Protein AF-A0AAN8KCF5-F1 (afdb_monomer)

Organism: Patella caerulea (NCBI:txid87958)

Mean predicted aligned error: 10.46 Å

Foldseek 3Di:
DAEEQFVLVLLLCLLCVVVVPDPWDWYQYDDDPPTDIDTSNVVNVVCDDQQSLLSLLLVQLCDDPQAWHFQPQHSVLLVVLCVVLVLSSVLSNVLLAPDDALVSLVVCLQVVQVSQLCSLPVPDPDSGLLVSLCCCCPVVVDDPLRGGFHSFQSSLRSLSSSQRRHQVSNCVVPPDTDHDDCVSRQWDQDPVRDIDGNRGPADALVVLVLPVQAFQDDLVVAADPVTRQVVSLHQHDCRHNNRSNGPDDPDDPCPPSDPVSVSNSSNNPDRVSRID

Sequence (276 aa):
MLRTVDTDVVVLSTALFNQINVTELWVSFGTGKNCRLIPVHTISKTLGPQKPMSLLMFHAFTGCDQTSFFLNRGKKTAWQTSKVYKDAEESFAVLSRAPPSVEELHNHMSTIERFVILVYDRTSSCESVDEARQELFTHKGRAIELIPPTSAALFQHAKRAVFQAAYAWGQALLRTPELPDPSDWGWRKGTSGMWEPLWTTLPEACKSCQELIKCGCNVDKGCRGRCKCVKAGVACTAYCKCHGDCERSLSARRAFGSVTSLILAFRHLNDTYQMR

pLDDT: mean 84.56, std 16.35, range [33.56, 98.38]

Solvent-accessible surface area (backbone atoms only — not comparable to full-atom values): 15195 Å² total; per-residue (Å²): 118,47,78,43,78,55,66,66,60,55,52,51,48,29,39,42,42,86,76,67,76,60,91,73,46,39,35,40,35,49,57,81,95,64,47,43,80,42,55,35,46,58,53,31,62,73,56,38,86,61,51,26,38,13,44,39,18,49,43,26,53,47,32,45,99,90,31,48,22,48,44,98,48,53,59,70,54,49,53,55,37,51,72,73,48,55,69,43,49,55,49,23,27,57,45,13,42,63,84,66,51,75,65,55,52,56,75,40,40,60,49,52,31,38,50,48,40,37,56,66,37,75,84,63,83,58,66,45,26,54,57,40,29,49,47,37,38,71,78,66,63,41,55,76,62,66,38,56,49,32,60,56,27,45,49,22,49,49,31,39,11,32,44,47,10,7,40,56,53,48,30,65,88,48,94,76,61,73,73,77,66,54,62,84,28,27,28,39,72,44,99,84,69,44,83,39,76,38,59,52,84,60,67,58,28,86,84,66,51,80,75,74,54,56,24,86,38,49,47,95,74,39,57,48,92,85,25,54,17,60,71,70,76,38,63,56,40,72,79,16,66,29,49,39,68,31,94,61,48,71,82,74,73,84,71,64,89,46,74,63,59,53,54,50,56,60,54,19,54,71,51,74,68,27,39,84

Secondary structure (DSSP, 8-state):
-EEES-HHHHHHHHHHGGGTT-S--EEEESSGGG-EEEEHHHHHHHHTTTHHHHHHHHHHHT-BTTB--BTT--HHHHHHHHHH--HHHHHHHHTTSSPPPHHHHHHTHHHHHHHHHHHH-TT---SSHHHHHHHHHHTS---GGGSPPPHHHHHHHHHHHHIIIIIIITTTTSSS-----GGGGTEEE-TTS-EEE---SSPPHHHHGGGG------GGG---TT-HHHHTT----TTSTTTT--TTS-S------SHHHHHHHHHSS-GGGTB-

Radius of gyration: 23.23 Å; Cα contacts (8 Å, |Δi|>4): 445; chains: 1; bounding box: 62×33×68 Å

Structure (mmCIF, N/CA/C/O backbone):
data_AF-A0AAN8KCF5-F1
#
_entry.id   AF-A0AAN8KCF5-F1
#
loop_
_atom_site.group_PDB
_atom_site.id
_atom_site.type_symbol
_atom_site.label_atom_id
_atom_site.label_alt_id
_atom_site.label_comp_id
_atom_site.label_asym_id
_atom_site.label_entity_id
_atom_site.label_seq_id
_atom_site.pdbx_PDB_ins_code
_atom_site.Cartn_x
_atom_site.Cartn_y
_atom_site.Cartn_z
_atom_site.occupancy
_atom_site.B_iso_or_equiv
_atom_site.auth_seq_id
_atom_site.auth_comp_id
_atom_site.auth_asym_id
_atom_site.auth_atom_id
_atom_site.pdbx_PDB_model_num
ATOM 1 N N . MET A 1 1 ? -15.606 -5.700 24.147 1.00 91.06 1 MET A N 1
ATOM 2 C CA . MET A 1 1 ? -14.367 -6.489 23.944 1.00 91.06 1 MET A CA 1
ATOM 3 C C . MET A 1 1 ? -14.516 -7.310 22.673 1.00 91.06 1 MET A C 1
ATOM 5 O O . MET A 1 1 ? -15.536 -7.968 22.531 1.00 91.06 1 MET A O 1
ATOM 9 N N . LEU A 1 2 ? -13.526 -7.273 21.780 1.00 95.00 2 LEU A N 1
ATOM 10 C CA . LEU A 1 2 ? -13.452 -8.104 20.570 1.00 95.00 2 LEU A CA 1
ATOM 11 C C . LEU A 1 2 ? -12.470 -9.261 20.793 1.00 95.00 2 LEU A C 1
ATOM 13 O O . LEU A 1 2 ? -11.506 -9.105 21.542 1.00 95.00 2 LEU A O 1
ATOM 17 N N . ARG A 1 3 ? -12.698 -10.414 20.159 1.00 96.06 3 ARG A N 1
ATOM 18 C CA . ARG A 1 3 ? -11.795 -11.577 20.201 1.00 96.06 3 ARG A CA 1
ATOM 19 C C . ARG A 1 3 ? -11.415 -11.956 18.779 1.00 96.06 3 ARG A C 1
ATOM 21 O O . ARG A 1 3 ? -12.305 -12.131 17.956 1.00 96.06 3 ARG A O 1
ATOM 28 N N . THR A 1 4 ? -10.123 -12.057 18.490 1.00 96.00 4 THR A N 1
ATOM 29 C CA . THR A 1 4 ? -9.641 -12.347 17.133 1.00 96.00 4 THR A CA 1
ATOM 30 C C . THR A 1 4 ? -8.218 -12.905 17.142 1.00 96.00 4 THR A C 1
ATOM 32 O O . THR A 1 4 ? -7.461 -12.706 18.089 1.00 96.00 4 THR A O 1
ATOM 35 N N . VAL A 1 5 ? -7.836 -13.588 16.069 1.00 94.94 5 VAL A N 1
ATOM 36 C CA . VAL A 1 5 ? -6.435 -13.920 15.749 1.00 94.94 5 VAL A CA 1
ATOM 37 C C . VAL A 1 5 ? -5.916 -13.113 14.559 1.00 94.94 5 VAL A C 1
ATOM 39 O O . VAL A 1 5 ? -4.734 -13.176 14.237 1.00 94.94 5 VAL A O 1
ATOM 42 N N . ASP A 1 6 ? -6.806 -12.351 13.929 1.00 93.56 6 ASP A N 1
ATOM 43 C CA . ASP A 1 6 ? -6.577 -11.633 12.689 1.00 93.56 6 ASP A CA 1
ATOM 44 C C . ASP A 1 6 ? -6.166 -10.181 12.965 1.00 93.56 6 ASP A C 1
ATOM 46 O O . ASP A 1 6 ? -6.789 -9.461 13.756 1.00 93.56 6 ASP A O 1
ATOM 50 N N . THR A 1 7 ? -5.071 -9.769 12.327 1.00 92.81 7 THR A N 1
ATOM 51 C CA . THR A 1 7 ? -4.506 -8.424 12.465 1.00 92.81 7 THR A CA 1
ATOM 52 C C . THR A 1 7 ? -5.408 -7.377 11.820 1.00 92.81 7 THR A C 1
ATOM 54 O O . THR A 1 7 ? -5.474 -6.258 12.335 1.00 92.81 7 THR A O 1
ATOM 57 N N . ASP A 1 8 ? -6.153 -7.735 10.773 1.00 93.44 8 ASP A N 1
ATOM 58 C CA . ASP A 1 8 ? -7.067 -6.830 10.074 1.00 93.44 8 ASP A CA 1
ATOM 59 C C . ASP A 1 8 ? -8.108 -6.278 11.052 1.00 93.44 8 ASP A C 1
ATOM 61 O O . ASP A 1 8 ? -8.350 -5.072 11.099 1.00 93.44 8 ASP A O 1
ATOM 65 N N . VAL A 1 9 ? -8.625 -7.125 11.949 1.00 94.31 9 VAL A N 1
ATOM 66 C CA . VAL A 1 9 ? -9.575 -6.718 12.996 1.00 94.31 9 VAL A CA 1
ATOM 67 C C . VAL A 1 9 ? -8.960 -5.701 13.963 1.00 94.31 9 VAL A C 1
ATOM 69 O O . VAL A 1 9 ? -9.648 -4.774 14.392 1.00 94.31 9 VAL A O 1
ATOM 72 N N . VAL A 1 10 ? -7.672 -5.822 14.305 1.00 95.06 10 VAL A N 1
ATOM 73 C CA . VAL A 1 10 ? -6.979 -4.848 15.174 1.00 95.06 10 VAL A CA 1
ATOM 74 C C . VAL A 1 10 ? -6.822 -3.504 14.460 1.00 95.06 10 VAL A C 1
ATOM 76 O O . VAL A 1 10 ? -7.042 -2.454 15.071 1.00 95.06 10 VAL A O 1
ATOM 79 N N . VAL A 1 11 ? -6.474 -3.531 13.171 1.00 94.50 11 VAL A N 1
ATOM 80 C CA . VAL A 1 11 ? -6.332 -2.335 12.328 1.00 94.50 11 VAL A CA 1
ATOM 81 C C . VAL A 1 11 ? -7.675 -1.619 12.180 1.00 94.50 11 VAL A C 1
ATOM 83 O O . VAL A 1 11 ? -7.765 -0.439 12.512 1.00 94.50 11 VAL A O 1
ATOM 86 N N . LEU A 1 12 ? -8.724 -2.346 11.789 1.00 94.19 12 LEU A N 1
ATOM 87 C CA . LEU A 1 12 ? -10.104 -1.862 11.679 1.00 94.19 12 LEU A CA 1
ATOM 88 C C . LEU A 1 12 ? -10.595 -1.242 12.985 1.00 94.19 12 LEU A C 1
ATOM 90 O O . LEU A 1 12 ? -11.067 -0.108 13.002 1.00 94.19 12 LEU A O 1
ATOM 94 N N . SER A 1 13 ? -10.425 -1.961 14.098 1.00 94.81 13 SER A N 1
ATOM 95 C CA . SER A 1 13 ? -10.825 -1.475 15.421 1.00 94.81 13 SER A CA 1
ATOM 96 C C . SER A 1 13 ? -10.124 -0.166 15.769 1.00 94.81 13 SER A C 1
ATOM 98 O O . SER A 1 13 ? -10.747 0.731 16.325 1.00 94.81 13 SER A O 1
ATOM 100 N N . THR A 1 14 ? -8.833 -0.050 15.441 1.00 95.19 14 THR A N 1
ATOM 101 C CA . THR A 1 14 ? -8.046 1.163 15.697 1.00 95.19 14 THR A CA 1
ATOM 102 C C . THR A 1 14 ? -8.515 2.323 14.831 1.00 95.19 14 THR A C 1
ATOM 104 O O . THR A 1 14 ? -8.742 3.408 15.361 1.00 95.19 14 THR A O 1
ATOM 107 N N . ALA A 1 15 ? -8.707 2.091 13.532 1.00 93.69 15 ALA A N 1
ATOM 108 C CA . ALA A 1 15 ? -9.142 3.107 12.580 1.00 93.69 15 ALA A CA 1
ATOM 109 C C . ALA A 1 15 ? -10.548 3.645 12.884 1.00 93.69 15 ALA A C 1
ATOM 111 O O . ALA A 1 15 ? -10.788 4.848 12.802 1.00 93.69 15 ALA A O 1
ATOM 112 N N . LEU A 1 16 ? -11.466 2.761 13.277 1.00 91.62 16 LEU A N 1
ATOM 113 C CA . LEU A 1 16 ? -12.881 3.080 13.464 1.00 91.62 16 LEU A CA 1
ATOM 114 C C . LEU A 1 16 ? -13.249 3.391 14.918 1.00 91.62 16 LEU A C 1
ATOM 116 O O . LEU A 1 16 ? -14.399 3.722 15.192 1.00 91.62 16 LEU A O 1
ATOM 120 N N . PHE A 1 17 ? -12.298 3.325 15.856 1.00 92.81 17 PHE A N 1
ATOM 121 C CA . PHE A 1 17 ? -12.557 3.491 17.291 1.00 92.81 17 PHE A CA 1
ATOM 122 C C . PHE A 1 17 ? -13.399 4.735 17.611 1.00 92.81 17 PHE A C 1
ATOM 124 O O . PHE A 1 17 ? -14.408 4.635 18.307 1.00 92.81 17 PHE A O 1
ATOM 131 N N . ASN A 1 18 ? -13.029 5.887 17.043 1.00 89.19 18 ASN A N 1
ATOM 132 C CA . ASN A 1 18 ? -13.714 7.159 17.292 1.00 89.19 18 ASN A CA 1
ATOM 133 C C . ASN A 1 18 ? -15.146 7.197 16.728 1.00 89.19 18 ASN A C 1
ATOM 135 O O . ASN A 1 18 ? -15.939 8.030 17.148 1.00 89.19 18 ASN A O 1
ATOM 139 N N . GLN A 1 19 ? -15.482 6.306 15.793 1.00 89.12 19 GLN A N 1
ATOM 140 C CA . GLN A 1 19 ? -16.808 6.215 15.177 1.00 89.12 19 GLN A CA 1
ATOM 141 C C . GLN A 1 19 ? -17.731 5.227 15.914 1.00 89.12 19 GLN A C 1
ATOM 143 O O . GLN A 1 19 ? -18.947 5.350 15.839 1.00 89.12 19 GLN A O 1
ATOM 148 N N . ILE A 1 20 ? -17.170 4.268 16.661 1.00 88.81 20 ILE A N 1
ATOM 149 C CA . ILE A 1 20 ? -17.924 3.219 17.377 1.00 88.81 20 ILE A CA 1
ATOM 150 C C . ILE A 1 20 ? -18.590 3.757 18.668 1.00 88.81 20 ILE A C 1
ATOM 152 O O . ILE A 1 20 ? -19.417 3.074 19.266 1.00 88.81 20 ILE A O 1
ATOM 156 N N . ASN A 1 21 ? -18.284 4.995 19.081 1.00 85.56 21 ASN A N 1
ATOM 157 C CA . ASN A 1 21 ? -18.863 5.688 20.243 1.00 85.56 21 ASN A CA 1
ATOM 158 C C . ASN A 1 21 ? -18.801 4.879 21.558 1.00 85.56 21 ASN A C 1
ATOM 160 O O . ASN A 1 21 ? -19.787 4.732 22.280 1.00 85.56 21 ASN A O 1
ATOM 164 N N . VAL A 1 22 ? -17.621 4.339 21.868 1.00 93.06 22 VAL A N 1
ATOM 165 C CA . VAL A 1 22 ? -17.336 3.626 23.124 1.00 93.06 22 VAL A CA 1
ATOM 166 C C . VAL A 1 22 ? -16.173 4.286 23.860 1.00 93.06 22 VAL A C 1
ATOM 168 O O . VAL A 1 22 ? -15.243 4.792 23.237 1.00 93.06 22 VAL A O 1
ATOM 171 N N . THR A 1 23 ? -16.194 4.255 25.193 1.00 94.31 23 THR A N 1
ATOM 172 C CA . THR A 1 23 ? -15.111 4.793 26.037 1.00 94.31 23 THR A CA 1
ATOM 173 C C . THR A 1 23 ? -13.846 3.950 25.958 1.00 94.31 23 THR A C 1
ATOM 175 O O . THR A 1 23 ? -12.747 4.481 25.812 1.00 94.31 23 THR A O 1
ATOM 178 N N . GLU A 1 24 ? -13.996 2.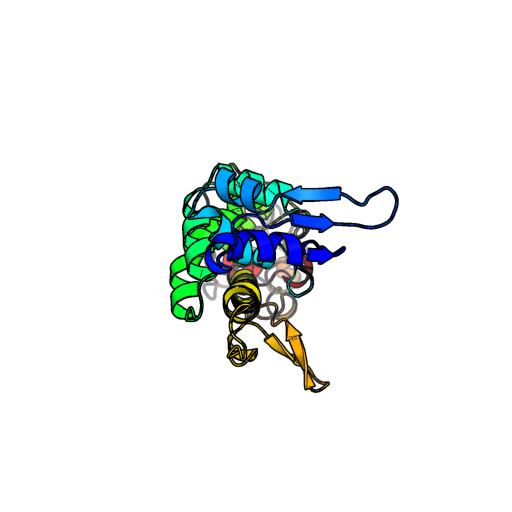628 26.016 1.00 96.44 24 GLU A N 1
ATOM 179 C CA . GLU A 1 24 ? -12.883 1.694 25.921 1.00 96.44 24 GLU A CA 1
ATOM 180 C C . GLU A 1 24 ? -13.193 0.564 24.949 1.00 96.44 24 GLU A C 1
ATOM 182 O O . GLU A 1 24 ? -14.221 -0.113 25.031 1.00 96.44 24 GLU A O 1
ATOM 187 N N . LEU A 1 25 ? -12.238 0.303 24.061 1.00 96.81 25 LEU A N 1
ATOM 188 C CA . LEU A 1 25 ? -12.236 -0.877 23.214 1.00 96.81 25 LEU A CA 1
ATOM 189 C C . LEU A 1 25 ? -10.989 -1.708 23.509 1.00 96.81 25 LEU A C 1
ATOM 191 O O . LEU A 1 25 ? -9.861 -1.212 23.447 1.00 96.81 25 LEU A O 1
ATOM 195 N N . TRP A 1 26 ? -11.225 -2.975 23.833 1.00 97.56 26 TRP A N 1
ATOM 196 C CA . TRP A 1 26 ? -10.211 -3.987 24.106 1.00 97.56 26 TRP A CA 1
ATOM 197 C C . TRP A 1 26 ? -10.330 -5.114 23.085 1.00 97.56 26 TRP A C 1
ATOM 199 O O . TRP A 1 26 ? -11.429 -5.644 22.883 1.00 97.56 26 TRP A O 1
ATOM 209 N N . VAL A 1 27 ? -9.205 -5.499 22.481 1.00 97.88 27 VAL A N 1
ATOM 210 C CA . VAL A 1 27 ? -9.105 -6.667 21.598 1.00 97.88 27 VAL A CA 1
ATOM 211 C C . VAL A 1 27 ? -8.289 -7.747 22.298 1.00 97.88 27 VAL A C 1
ATOM 213 O O . VAL A 1 27 ? -7.114 -7.554 22.592 1.00 97.88 27 VAL A O 1
ATOM 216 N N . SER A 1 28 ? -8.905 -8.894 22.560 1.00 97.38 28 SER A N 1
ATOM 217 C CA . SER A 1 28 ? -8.210 -10.124 22.930 1.00 97.38 28 SER A CA 1
ATOM 218 C C . SER A 1 28 ? -7.687 -10.767 21.648 1.00 97.38 28 SER A C 1
ATOM 220 O O . SER A 1 28 ? -8.463 -11.250 20.823 1.00 97.38 28 SER A O 1
ATOM 222 N N . PHE A 1 29 ? -6.372 -10.680 21.459 1.00 97.50 29 PHE A N 1
ATOM 223 C CA . PHE A 1 29 ? -5.677 -11.044 20.231 1.00 97.50 29 PHE A CA 1
ATOM 224 C C . PHE A 1 29 ? -4.807 -12.289 20.422 1.00 97.50 29 PHE A C 1
ATOM 226 O O . PHE A 1 29 ? -3.945 -12.290 21.301 1.00 97.50 29 PHE A O 1
ATOM 233 N N . GLY A 1 30 ? -4.969 -13.295 19.561 1.00 94.88 30 GLY A N 1
ATOM 234 C CA . GLY A 1 30 ? -4.188 -14.538 19.576 1.00 94.88 30 GLY A CA 1
ATOM 235 C C . GLY A 1 30 ? -4.855 -15.677 20.356 1.00 94.88 30 GLY A C 1
ATOM 236 O O . GLY A 1 30 ? -6.000 -15.573 20.787 1.00 94.88 30 GLY A O 1
ATOM 237 N N . THR A 1 31 ? -4.139 -16.792 20.532 1.00 93.75 31 THR A N 1
ATOM 238 C CA . THR A 1 31 ? -4.648 -18.001 21.205 1.00 93.75 31 THR A CA 1
ATOM 239 C C . THR A 1 31 ? -3.686 -18.512 22.276 1.00 93.75 31 THR A C 1
ATOM 241 O O . THR A 1 31 ? -2.475 -18.277 22.225 1.00 93.75 31 THR A O 1
ATOM 244 N N . GLY A 1 32 ? -4.230 -19.227 23.267 1.00 93.19 32 GLY A N 1
ATOM 245 C CA . GLY A 1 32 ? -3.454 -19.883 24.320 1.00 93.19 32 GLY A CA 1
ATOM 246 C C . GLY A 1 32 ? -2.479 -18.934 25.024 1.00 93.19 32 GLY A C 1
ATOM 247 O O . GLY A 1 32 ? -2.848 -17.833 25.426 1.00 93.19 32 GLY A O 1
ATOM 248 N N . LYS A 1 33 ? -1.213 -19.354 25.133 1.00 91.81 33 LYS A N 1
ATOM 249 C CA . LYS A 1 33 ? -0.140 -18.584 25.788 1.00 91.81 33 LYS A CA 1
ATOM 250 C C . LYS A 1 33 ? 0.251 -17.298 25.048 1.00 91.81 33 LYS A C 1
ATOM 252 O O . LYS A 1 33 ? 0.882 -16.437 25.646 1.00 91.81 33 LYS A O 1
ATOM 257 N N . ASN A 1 34 ? -0.118 -17.167 23.773 1.00 92.31 34 ASN A N 1
ATOM 258 C CA . ASN A 1 34 ? 0.176 -15.988 22.954 1.00 92.31 34 ASN A CA 1
ATOM 259 C C . ASN A 1 34 ? -0.988 -14.984 22.928 1.00 92.31 34 ASN A C 1
ATOM 261 O O . ASN A 1 34 ? -0.908 -13.975 22.227 1.00 92.31 34 ASN A O 1
ATOM 265 N N . CYS A 1 35 ? -2.073 -15.254 23.663 1.00 94.31 35 CYS A N 1
ATOM 266 C CA . CYS A 1 35 ? -3.184 -14.324 23.786 1.00 94.31 35 CYS A CA 1
ATOM 267 C C . CYS A 1 35 ? -2.748 -13.072 24.559 1.00 94.31 35 CYS A C 1
ATOM 269 O O . CYS A 1 35 ? -2.225 -13.161 25.669 1.00 94.31 35 CYS A O 1
ATOM 271 N N . ARG A 1 36 ? -3.015 -11.894 23.994 1.00 96.12 36 ARG A N 1
ATOM 272 C CA . ARG A 1 36 ? -2.746 -10.591 24.615 1.00 96.12 36 ARG A CA 1
ATOM 273 C C . ARG A 1 36 ? -3.951 -9.669 24.505 1.00 96.12 36 ARG A C 1
ATOM 275 O O . ARG A 1 36 ? -4.708 -9.745 23.541 1.00 96.12 36 ARG A O 1
ATOM 282 N N . LEU A 1 37 ? -4.111 -8.780 25.479 1.00 96.88 37 LEU A N 1
ATOM 283 C CA . LEU A 1 37 ? -5.118 -7.722 25.438 1.00 96.88 37 LEU A CA 1
ATOM 284 C C . LEU A 1 37 ? -4.512 -6.462 24.823 1.00 96.88 37 LEU A C 1
ATOM 286 O O . LEU A 1 37 ? -3.486 -5.965 25.282 1.00 96.88 37 LEU A O 1
ATOM 290 N N . ILE A 1 38 ? -5.152 -5.955 23.775 1.00 97.44 38 ILE A N 1
ATOM 291 C CA . ILE A 1 38 ? -4.743 -4.753 23.057 1.00 97.44 38 ILE A CA 1
ATOM 292 C C . ILE A 1 38 ? -5.738 -3.628 23.391 1.00 97.44 38 ILE A C 1
ATOM 294 O O . ILE A 1 38 ? -6.915 -3.741 23.027 1.00 97.44 38 ILE A O 1
ATOM 298 N N . PRO A 1 39 ? -5.301 -2.547 24.069 1.00 97.38 39 PRO A N 1
ATOM 299 C CA . PRO A 1 39 ? -6.143 -1.396 24.386 1.00 97.38 39 PRO A CA 1
ATOM 300 C C . PRO A 1 39 ? -6.252 -0.467 23.172 1.00 97.38 39 PRO A C 1
ATOM 302 O O . PRO A 1 39 ? -5.484 0.483 23.016 1.00 97.38 39 PRO A O 1
ATOM 305 N N . VAL A 1 40 ? -7.221 -0.730 22.298 1.00 96.94 40 VAL A N 1
ATOM 306 C CA . VAL A 1 40 ? -7.427 0.041 21.061 1.00 96.94 40 VAL A CA 1
ATOM 307 C C . VAL A 1 40 ? -7.657 1.526 21.343 1.00 96.94 40 VAL A C 1
ATOM 309 O O . VAL A 1 40 ? -7.090 2.373 20.659 1.00 96.94 40 VAL A O 1
ATOM 312 N N . HIS A 1 41 ? -8.417 1.847 22.390 1.00 95.12 41 HIS A N 1
ATOM 313 C CA . HIS A 1 41 ? -8.664 3.223 22.829 1.00 95.12 41 HIS A CA 1
ATOM 314 C C . HIS A 1 41 ? -7.363 3.976 23.174 1.00 95.12 41 HIS A C 1
ATOM 316 O O . HIS A 1 41 ? -7.203 5.143 22.819 1.00 95.12 41 HIS A O 1
ATOM 322 N N . THR A 1 42 ? -6.393 3.298 23.801 1.00 96.19 42 THR A N 1
ATOM 323 C CA . THR A 1 42 ? 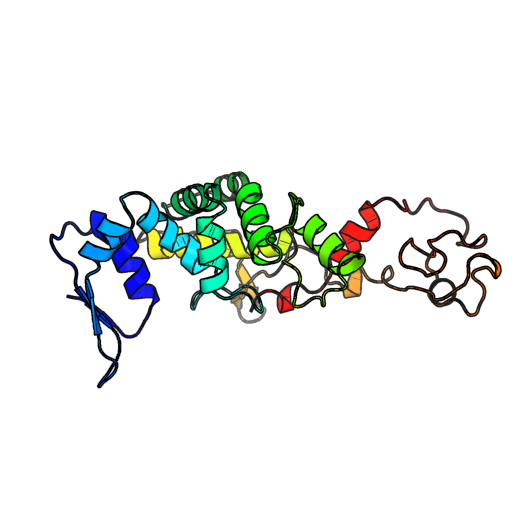-5.080 3.884 24.109 1.00 96.19 42 THR A CA 1
ATOM 324 C C . THR A 1 42 ? -4.259 4.065 22.835 1.00 96.19 42 THR A C 1
ATOM 326 O O . THR A 1 42 ? -3.706 5.139 22.618 1.00 96.19 42 THR A O 1
ATOM 329 N N . ILE A 1 43 ? -4.223 3.053 21.959 1.00 94.56 43 ILE A N 1
ATOM 330 C CA . ILE A 1 43 ? -3.495 3.128 20.682 1.00 94.56 43 ILE A CA 1
ATOM 331 C C . ILE A 1 43 ? -4.028 4.277 19.824 1.00 94.56 43 ILE A C 1
ATOM 333 O O . ILE A 1 43 ? -3.242 5.102 19.364 1.00 94.56 43 ILE A O 1
ATOM 337 N N . SER A 1 44 ? -5.348 4.361 19.643 1.00 91.81 44 SER A N 1
ATOM 338 C CA . SER A 1 44 ? -5.990 5.426 18.868 1.00 91.81 44 SER A CA 1
ATOM 339 C C . SER A 1 44 ? -5.657 6.808 19.443 1.00 91.81 44 SER A C 1
ATOM 341 O O . SER A 1 44 ? -5.192 7.685 18.716 1.00 91.81 44 SER A O 1
ATOM 343 N N . LYS A 1 45 ? -5.744 6.977 20.773 1.00 90.75 45 LYS A N 1
ATOM 344 C CA . LYS A 1 45 ? -5.360 8.226 21.451 1.00 90.75 45 LYS A CA 1
ATOM 345 C C . LYS A 1 45 ? -3.889 8.596 21.226 1.00 90.75 45 LYS A C 1
ATOM 347 O O . LYS A 1 45 ? -3.592 9.762 20.986 1.00 90.75 45 LYS A O 1
ATOM 352 N N . THR A 1 46 ? -2.971 7.630 21.284 1.00 92.75 46 THR A N 1
ATOM 353 C CA . THR A 1 46 ? -1.535 7.858 21.039 1.00 92.75 46 THR A CA 1
ATOM 354 C C . THR A 1 46 ? -1.236 8.211 19.583 1.00 92.75 46 THR A C 1
ATOM 356 O O . THR A 1 46 ? -0.335 9.003 19.315 1.00 92.75 46 THR A O 1
ATOM 359 N N . LEU A 1 47 ? -1.965 7.621 18.636 1.00 88.12 47 LEU A N 1
ATOM 360 C CA . LEU A 1 47 ? -1.809 7.911 17.211 1.00 88.12 47 LEU A CA 1
ATOM 361 C C . LEU A 1 47 ? -2.395 9.278 16.823 1.00 88.12 47 LEU A C 1
ATOM 363 O O . LEU A 1 47 ? -1.975 9.846 15.815 1.00 88.12 47 LEU A O 1
ATOM 367 N N . GLY A 1 48 ? -3.303 9.824 17.633 1.00 85.31 48 GLY A N 1
ATOM 368 C CA . GLY A 1 48 ? -3.989 11.086 17.371 1.00 85.31 48 GLY A CA 1
ATOM 369 C C . GLY A 1 48 ? -5.206 10.904 16.455 1.00 85.31 48 GLY A C 1
ATOM 370 O O . GLY A 1 48 ? -5.538 9.787 16.080 1.00 85.31 48 GLY A O 1
ATOM 371 N N . PRO A 1 49 ? -5.907 11.987 16.085 1.00 74.94 49 PRO A N 1
ATOM 372 C CA . PRO A 1 49 ? -7.191 11.884 15.386 1.00 74.94 49 PRO A CA 1
ATOM 373 C C . PRO A 1 49 ? -7.079 11.486 13.905 1.00 74.94 49 PRO A C 1
ATOM 375 O O . PRO A 1 49 ? -7.974 10.825 13.388 1.00 74.94 49 PRO A O 1
ATOM 378 N N . GLN A 1 50 ? -6.002 11.874 13.212 1.00 73.56 50 GLN A N 1
ATOM 379 C CA . GLN A 1 50 ? -5.873 11.672 11.758 1.00 73.56 50 GLN A CA 1
ATOM 380 C C . GLN A 1 50 ? -5.262 10.316 11.391 1.00 73.56 50 GLN A C 1
ATOM 382 O O . GLN A 1 50 ? -5.696 9.649 10.455 1.00 73.56 50 GLN A O 1
ATOM 387 N N . LYS A 1 51 ? -4.267 9.880 12.160 1.00 81.94 51 LYS A N 1
ATOM 388 C CA . LYS A 1 51 ? -3.452 8.709 11.848 1.00 81.94 51 LYS A CA 1
ATOM 389 C C . LYS A 1 51 ? -4.192 7.369 11.866 1.00 81.94 51 LYS A C 1
ATOM 391 O O . LYS A 1 51 ? -3.867 6.526 11.040 1.00 81.94 51 LYS A O 1
ATOM 396 N N . PRO A 1 52 ? -5.184 7.127 12.743 1.00 85.62 52 PRO A N 1
ATOM 397 C CA . PRO A 1 52 ? -5.995 5.920 12.671 1.00 85.62 52 PRO A CA 1
ATOM 398 C C . PRO A 1 52 ? -6.719 5.779 11.331 1.00 85.62 52 PRO A C 1
ATOM 400 O O . PRO A 1 52 ? -6.797 4.672 10.811 1.00 85.62 52 PRO A O 1
ATOM 403 N N . MET A 1 53 ? -7.176 6.887 10.734 1.00 83.50 53 MET A N 1
ATOM 404 C CA . MET A 1 53 ? -7.885 6.848 9.453 1.00 83.50 53 MET A CA 1
ATOM 405 C C . MET A 1 53 ? -6.981 6.380 8.315 1.00 83.50 53 MET A C 1
ATOM 407 O O . MET A 1 53 ? -7.420 5.592 7.490 1.00 83.50 53 MET A O 1
ATOM 411 N N . SER A 1 54 ? -5.710 6.792 8.295 1.00 93.25 54 SER A N 1
ATOM 412 C CA . SER A 1 54 ? -4.765 6.357 7.259 1.00 93.25 54 SER A CA 1
ATOM 413 C C . SER A 1 54 ? -4.355 4.888 7.375 1.00 93.25 54 SER A C 1
ATOM 415 O O . SER A 1 54 ? -3.811 4.333 6.419 1.00 93.25 54 SER A O 1
ATOM 417 N N . LEU A 1 55 ? -4.622 4.229 8.513 1.00 94.62 55 LEU A N 1
ATOM 418 C CA . LEU A 1 55 ? -4.243 2.832 8.721 1.00 94.62 55 LEU A CA 1
ATOM 419 C C . LEU A 1 55 ? -4.968 1.872 7.780 1.00 94.62 55 LEU A C 1
ATOM 421 O O . LEU A 1 55 ? -4.362 0.868 7.418 1.00 94.62 55 LEU A O 1
ATOM 425 N N . LEU A 1 56 ? -6.214 2.155 7.379 1.00 95.38 56 LEU A N 1
ATOM 426 C CA . LEU A 1 56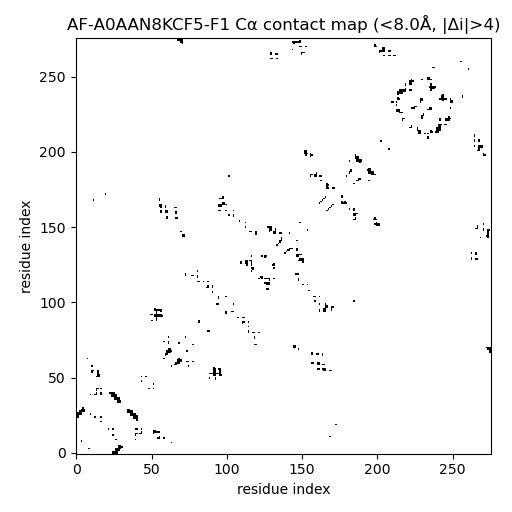 ? -6.962 1.269 6.480 1.00 95.38 56 LEU A CA 1
ATOM 427 C C . LEU A 1 56 ? -6.253 1.171 5.127 1.00 95.38 56 LEU A C 1
ATOM 429 O O . LEU A 1 56 ? -5.841 0.080 4.725 1.00 95.38 56 LEU A O 1
ATOM 433 N N . MET A 1 57 ? -6.026 2.316 4.475 1.00 96.50 57 MET A N 1
ATOM 434 C CA . MET A 1 57 ? -5.314 2.362 3.199 1.00 96.50 57 MET A CA 1
ATOM 435 C C . MET A 1 57 ? -3.868 1.909 3.353 1.00 96.50 57 MET A C 1
ATOM 437 O O . MET A 1 57 ? -3.413 1.097 2.559 1.00 96.50 57 MET A O 1
ATOM 441 N N . PHE A 1 58 ? -3.145 2.343 4.390 1.00 96.38 58 PHE A N 1
ATOM 442 C CA . PHE A 1 58 ? -1.770 1.888 4.614 1.00 96.38 58 PHE A CA 1
ATOM 443 C C . PHE A 1 58 ? -1.682 0.358 4.723 1.00 96.38 58 PHE A C 1
ATOM 445 O O . PHE A 1 58 ? -0.791 -0.261 4.135 1.00 96.38 58 PHE A O 1
ATOM 452 N N . HIS A 1 59 ? -2.588 -0.264 5.478 1.00 96.00 59 HIS A N 1
ATOM 453 C CA . HIS A 1 59 ? -2.579 -1.703 5.720 1.00 96.00 59 HIS A CA 1
ATOM 454 C C . HIS A 1 59 ? -2.927 -2.494 4.457 1.00 96.00 59 HIS A C 1
ATOM 456 O O . HIS A 1 59 ? -2.150 -3.380 4.090 1.00 96.00 59 HIS A O 1
ATOM 462 N N . ALA A 1 60 ? -3.998 -2.106 3.752 1.00 96.44 60 ALA A N 1
ATOM 463 C CA . ALA A 1 60 ? -4.383 -2.697 2.469 1.00 96.44 60 ALA A CA 1
ATOM 464 C C . ALA A 1 60 ? -3.304 -2.487 1.394 1.00 96.44 60 ALA A C 1
ATOM 466 O O . ALA A 1 60 ? -2.921 -3.412 0.687 1.00 96.44 60 ALA A O 1
ATOM 467 N N . PHE A 1 61 ? -2.739 -1.288 1.288 1.00 97.06 61 PHE A N 1
ATOM 468 C CA . PHE A 1 61 ? -1.746 -0.958 0.267 1.00 97.06 61 PHE A CA 1
ATOM 469 C C . PHE A 1 61 ? -0.405 -1.664 0.481 1.00 97.06 61 PHE A C 1
ATOM 471 O O . PHE A 1 61 ? 0.292 -1.997 -0.472 1.00 97.06 61 PHE A O 1
ATOM 478 N N . THR A 1 62 ? -0.031 -1.934 1.730 1.00 95.75 62 THR A N 1
ATOM 479 C CA . THR A 1 62 ? 1.195 -2.685 2.050 1.00 95.75 62 THR A CA 1
ATOM 480 C C . THR A 1 62 ? 0.958 -4.199 2.159 1.00 95.75 62 THR A C 1
ATOM 482 O O . THR A 1 62 ? 1.845 -4.915 2.632 1.00 95.75 62 THR A O 1
ATOM 485 N N . GLY A 1 63 ? -0.236 -4.670 1.782 1.00 92.44 63 GLY A N 1
ATOM 486 C CA . GLY A 1 63 ? -0.651 -6.074 1.695 1.00 92.44 63 GLY A CA 1
ATOM 487 C C . GLY A 1 63 ? -1.488 -6.571 2.875 1.00 92.44 63 GLY A C 1
ATOM 488 O O . GLY A 1 63 ? -1.013 -6.598 4.008 1.00 92.44 63 GLY A O 1
ATOM 489 N N . CYS A 1 64 ? -2.714 -7.000 2.619 1.00 92.12 64 CYS A N 1
ATOM 490 C CA . CYS A 1 64 ? -3.539 -7.777 3.548 1.00 92.12 64 CYS A CA 1
ATOM 491 C C . CYS A 1 64 ? -3.961 -9.086 2.871 1.00 92.12 64 CYS A C 1
ATOM 493 O O . CYS A 1 64 ? -3.437 -9.429 1.817 1.00 92.12 64 CYS A O 1
ATOM 495 N N . ASP A 1 65 ? -4.922 -9.813 3.431 1.00 88.12 65 ASP A N 1
ATOM 496 C CA . ASP A 1 65 ? -5.373 -11.070 2.824 1.00 88.12 65 ASP A CA 1
ATOM 497 C C . ASP A 1 65 ? -5.978 -10.883 1.419 1.00 88.12 65 ASP A C 1
ATOM 499 O O . ASP A 1 65 ? -5.965 -11.810 0.613 1.00 88.12 65 ASP A O 1
ATOM 503 N N . GLN A 1 66 ? -6.487 -9.683 1.106 1.00 87.00 66 GLN A N 1
ATOM 504 C CA . GLN A 1 66 ? -7.154 -9.375 -0.169 1.00 87.00 66 GLN A CA 1
ATOM 505 C C . GLN A 1 66 ? -6.292 -8.595 -1.164 1.00 87.00 66 GLN A C 1
ATOM 507 O O . GLN A 1 66 ? -6.709 -8.351 -2.298 1.00 87.00 66 GLN A O 1
ATOM 512 N N . THR A 1 67 ? -5.094 -8.179 -0.762 1.00 90.50 67 THR A N 1
ATOM 513 C CA . THR A 1 67 ? -4.210 -7.363 -1.593 1.00 90.50 67 THR A CA 1
ATOM 514 C C . THR A 1 67 ? -2.781 -7.863 -1.512 1.00 90.50 67 THR A C 1
ATOM 516 O O . THR A 1 67 ? -2.283 -8.247 -0.460 1.00 90.50 67 THR A O 1
ATOM 519 N N . SER A 1 68 ? -2.078 -7.792 -2.635 1.00 89.88 68 SER A N 1
ATOM 520 C CA . SER A 1 68 ? -0.669 -8.164 -2.684 1.00 89.88 68 SER A CA 1
ATOM 521 C C . SER A 1 68 ? 0.217 -7.269 -1.813 1.00 89.88 68 SER A C 1
ATOM 523 O O . SER A 1 68 ? -0.140 -6.151 -1.440 1.00 89.88 68 SER A O 1
ATOM 525 N N . PHE A 1 69 ? 1.426 -7.734 -1.528 1.00 88.38 69 PHE A N 1
ATOM 526 C CA . PHE A 1 69 ? 2.475 -6.972 -0.866 1.00 88.38 69 PHE A CA 1
ATOM 527 C C . PHE A 1 69 ? 3.657 -6.716 -1.804 1.00 88.38 69 PHE A C 1
ATOM 529 O O . PHE A 1 69 ? 3.932 -7.469 -2.738 1.00 88.38 69 PHE A O 1
ATOM 536 N N . PHE A 1 70 ? 4.406 -5.653 -1.515 1.00 91.81 70 PHE A N 1
ATOM 537 C CA . PHE A 1 70 ? 5.649 -5.331 -2.212 1.00 91.81 70 PHE A CA 1
ATOM 538 C C . PHE A 1 70 ? 6.732 -6.364 -1.878 1.00 91.81 70 PHE A C 1
ATOM 540 O O . PHE A 1 70 ? 7.131 -6.512 -0.715 1.00 91.81 70 PHE A O 1
ATOM 547 N N . LEU A 1 71 ? 7.232 -7.079 -2.888 1.00 86.81 71 LEU A N 1
ATOM 548 C CA . LEU A 1 71 ? 8.203 -8.152 -2.688 1.00 86.81 71 LEU A CA 1
ATOM 549 C C . LEU A 1 71 ? 9.444 -7.634 -1.939 1.00 86.81 71 LEU A C 1
ATOM 551 O O . LEU A 1 71 ? 10.000 -6.585 -2.261 1.00 86.81 71 LEU A O 1
ATOM 555 N N . ASN A 1 72 ? 9.884 -8.373 -0.916 1.00 87.38 72 ASN A N 1
ATOM 556 C CA . ASN A 1 72 ? 11.022 -8.015 -0.057 1.00 87.38 72 ASN A CA 1
ATOM 557 C C . ASN A 1 72 ? 10.876 -6.671 0.691 1.00 87.38 72 ASN A C 1
ATOM 559 O O . ASN A 1 72 ? 11.870 -6.106 1.167 1.00 87.38 72 ASN A O 1
ATOM 563 N N . ARG A 1 73 ? 9.653 -6.137 0.815 1.00 91.69 73 ARG A N 1
ATOM 564 C CA . ARG A 1 73 ? 9.349 -4.893 1.533 1.00 91.69 73 ARG A CA 1
ATOM 565 C C . ARG A 1 73 ? 8.205 -5.122 2.517 1.00 91.69 73 ARG A C 1
ATOM 567 O O . ARG A 1 73 ? 7.030 -5.030 2.188 1.00 91.69 73 ARG A O 1
ATOM 574 N N . GLY A 1 74 ? 8.567 -5.405 3.766 1.00 89.88 74 GLY A N 1
ATOM 575 C CA . GLY A 1 74 ? 7.589 -5.617 4.832 1.00 89.88 74 GLY A CA 1
ATOM 576 C C . GLY A 1 74 ? 6.979 -4.320 5.375 1.00 89.88 74 GLY A C 1
ATOM 577 O O . GLY A 1 74 ? 7.573 -3.240 5.291 1.00 89.88 74 GLY A O 1
ATOM 578 N N . LYS A 1 75 ? 5.838 -4.452 6.062 1.00 92.75 75 LYS A N 1
ATOM 579 C CA . LYS A 1 75 ? 5.124 -3.358 6.751 1.00 92.75 75 LYS A CA 1
ATOM 580 C C . LYS A 1 75 ? 6.000 -2.528 7.687 1.00 92.75 75 LYS A C 1
ATOM 582 O O . LYS A 1 75 ? 5.808 -1.323 7.793 1.00 92.75 75 LYS A O 1
ATOM 587 N N . LYS A 1 76 ? 7.003 -3.137 8.331 1.00 94.19 76 LYS A N 1
ATOM 588 C CA . LYS A 1 76 ? 7.972 -2.416 9.176 1.00 94.19 76 LYS A CA 1
ATOM 589 C C . LYS A 1 76 ? 8.758 -1.370 8.378 1.00 94.19 76 LYS A C 1
ATOM 591 O O . LYS A 1 76 ? 8.929 -0.252 8.859 1.00 94.19 76 LYS A O 1
ATOM 596 N N . THR A 1 77 ? 9.213 -1.715 7.174 1.00 95.25 77 THR A N 1
ATOM 597 C CA . THR A 1 77 ? 9.929 -0.790 6.283 1.00 95.25 77 THR A CA 1
ATOM 598 C C . THR A 1 77 ? 8.999 0.325 5.823 1.00 95.25 77 THR A C 1
ATOM 600 O O . THR A 1 77 ? 9.351 1.493 5.963 1.00 95.25 77 THR A O 1
ATOM 603 N N . ALA A 1 78 ? 7.791 -0.027 5.376 1.00 95.94 78 ALA A N 1
ATOM 604 C CA . ALA A 1 78 ? 6.766 0.928 4.958 1.00 95.94 78 ALA A CA 1
ATOM 605 C C . ALA A 1 78 ? 6.383 1.911 6.083 1.00 95.94 78 ALA A C 1
ATOM 607 O O . ALA A 1 78 ? 6.302 3.117 5.862 1.00 95.94 78 ALA A O 1
ATOM 608 N N . TRP A 1 79 ? 6.240 1.416 7.315 1.00 94.56 79 TRP A N 1
ATOM 609 C CA . TRP A 1 79 ? 5.939 2.232 8.493 1.00 94.56 79 TRP A CA 1
ATOM 610 C C . TRP A 1 79 ? 7.086 3.171 8.871 1.00 94.56 79 TRP A C 1
ATOM 612 O O . TRP A 1 79 ? 6.871 4.292 9.319 1.00 94.56 79 TRP A O 1
ATOM 622 N N . GLN A 1 80 ? 8.336 2.736 8.707 1.00 95.56 80 GLN A N 1
ATOM 623 C CA . GLN A 1 80 ? 9.480 3.631 8.882 1.00 95.56 80 GLN A CA 1
ATOM 624 C C . GLN A 1 80 ? 9.505 4.719 7.805 1.00 95.56 80 GLN A C 1
ATOM 626 O O . GLN A 1 80 ? 9.825 5.860 8.121 1.00 95.56 80 GLN A O 1
ATOM 631 N N . THR A 1 81 ? 9.134 4.393 6.566 1.00 96.12 81 THR A N 1
ATOM 632 C CA . THR A 1 81 ? 9.038 5.376 5.482 1.00 96.12 81 THR A CA 1
ATOM 633 C C . THR A 1 81 ? 7.950 6.416 5.757 1.00 96.12 81 THR A C 1
ATOM 635 O O . THR A 1 81 ? 8.237 7.604 5.653 1.00 96.12 81 THR A O 1
ATOM 638 N N . SER A 1 82 ? 6.759 6.025 6.231 1.00 93.19 82 SER A N 1
ATOM 639 C CA . SER A 1 82 ? 5.688 6.981 6.588 1.00 93.19 82 SER A CA 1
ATOM 640 C C . SER A 1 82 ? 6.023 7.869 7.797 1.00 93.19 82 SER A C 1
ATOM 642 O O . SER A 1 82 ? 5.424 8.923 8.018 1.00 93.19 82 SER A O 1
ATOM 644 N N . LYS A 1 83 ? 7.010 7.483 8.615 1.00 91.50 83 LYS A N 1
ATOM 645 C CA . LYS A 1 83 ? 7.536 8.376 9.656 1.00 91.50 83 LYS A CA 1
ATOM 646 C C . LYS A 1 83 ? 8.338 9.540 9.080 1.00 91.50 83 LYS A C 1
ATOM 648 O O . LYS A 1 83 ? 8.344 10.586 9.718 1.00 91.50 83 LYS A O 1
ATOM 653 N N . VAL A 1 84 ? 8.982 9.353 7.930 1.00 93.25 84 VAL A N 1
ATOM 654 C CA . VAL A 1 84 ? 9.838 10.357 7.284 1.00 93.25 84 VAL A CA 1
ATOM 655 C C . VAL A 1 84 ? 9.062 11.138 6.225 1.00 93.25 84 VAL A C 1
ATOM 657 O O . VAL A 1 84 ? 9.128 12.360 6.207 1.00 93.25 84 VAL A O 1
ATOM 660 N N . TYR A 1 85 ? 8.293 10.450 5.381 1.00 95.25 85 TYR A N 1
ATOM 661 C CA . TYR A 1 85 ? 7.485 11.062 4.330 1.00 95.25 85 TYR A CA 1
ATOM 662 C C . TYR A 1 85 ? 6.032 11.207 4.791 1.00 95.25 85 TYR A C 1
ATOM 664 O O . TYR A 1 85 ? 5.258 10.248 4.750 1.00 95.25 85 TYR A O 1
ATOM 672 N N . LYS A 1 86 ? 5.699 12.394 5.310 1.00 92.06 86 LYS A N 1
ATOM 673 C CA . LYS A 1 86 ? 4.421 12.669 5.982 1.00 92.06 86 LYS A CA 1
ATOM 674 C C . LYS A 1 86 ? 3.240 12.846 5.042 1.00 92.06 86 LYS A C 1
ATOM 676 O O . LYS A 1 86 ? 2.143 12.453 5.419 1.00 92.06 86 LYS A O 1
ATOM 681 N N . ASP A 1 87 ? 3.474 13.308 3.823 1.00 93.31 87 ASP A N 1
ATOM 682 C CA . ASP A 1 87 ? 2.422 13.551 2.828 1.00 93.31 87 ASP A CA 1
ATOM 683 C C . ASP A 1 87 ? 1.638 12.269 2.490 1.00 93.31 87 ASP A C 1
ATOM 685 O O . ASP A 1 87 ? 0.437 12.300 2.218 1.00 93.31 87 ASP A O 1
ATOM 689 N N . ALA A 1 88 ? 2.295 11.105 2.588 1.00 94.06 88 ALA A N 1
ATOM 690 C CA . ALA A 1 88 ? 1.641 9.811 2.418 1.00 94.06 88 ALA A CA 1
ATOM 691 C C . ALA A 1 88 ? 0.546 9.553 3.465 1.00 94.06 88 ALA A C 1
ATOM 693 O O . ALA A 1 88 ? -0.438 8.885 3.162 1.00 94.06 88 ALA A O 1
ATOM 694 N N . GLU A 1 89 ? 0.690 10.071 4.689 1.00 91.88 89 GLU A N 1
ATOM 695 C CA . GLU A 1 89 ? -0.295 9.883 5.759 1.00 91.88 89 GLU A CA 1
ATOM 696 C C . GLU A 1 89 ? -1.625 10.567 5.416 1.00 91.88 89 GLU A C 1
ATOM 698 O O . GLU A 1 89 ? -2.680 9.964 5.610 1.00 91.88 89 GLU A O 1
ATOM 703 N N . GLU A 1 90 ? -1.576 11.778 4.854 1.00 92.12 90 GLU A N 1
ATOM 704 C CA . GLU A 1 90 ? -2.763 12.513 4.408 1.00 92.12 90 GLU A CA 1
ATOM 705 C C . GLU A 1 90 ? -3.432 11.825 3.217 1.00 92.12 90 GLU A C 1
ATOM 707 O O . GLU A 1 90 ? -4.626 11.530 3.276 1.00 92.12 90 GLU A O 1
ATOM 712 N N . SER A 1 91 ? -2.658 11.464 2.189 1.00 95.12 91 SER A N 1
ATOM 713 C CA . SER A 1 91 ? -3.190 10.750 1.019 1.00 95.12 91 SER A CA 1
ATOM 714 C C . SER A 1 91 ? -3.847 9.424 1.411 1.00 95.12 91 SER A C 1
ATOM 716 O O . SER A 1 91 ? -4.953 9.113 0.978 1.00 95.12 91 SER A O 1
ATOM 718 N N . PHE A 1 92 ? -3.221 8.648 2.301 1.00 96.00 92 PHE A N 1
ATOM 719 C CA . PHE A 1 92 ? -3.822 7.417 2.813 1.00 96.00 92 PHE A CA 1
ATOM 720 C C . PHE A 1 92 ? -5.074 7.673 3.656 1.00 96.00 92 PHE A C 1
ATOM 722 O O . PHE A 1 92 ? -6.000 6.866 3.606 1.00 96.00 92 PHE A O 1
ATOM 729 N N . ALA A 1 93 ? -5.138 8.765 4.422 1.00 93.38 93 ALA A N 1
ATOM 730 C CA . ALA A 1 93 ? -6.338 9.112 5.179 1.00 93.38 93 ALA A CA 1
ATOM 731 C C . ALA A 1 93 ? -7.512 9.470 4.256 1.00 93.38 93 ALA A C 1
ATOM 733 O O . ALA A 1 93 ? -8.624 9.000 4.502 1.00 93.38 93 ALA A O 1
ATOM 734 N N . VAL A 1 94 ? -7.273 10.253 3.198 1.00 93.44 94 VAL A N 1
ATOM 735 C CA . VAL A 1 94 ? -8.292 10.597 2.190 1.00 93.44 94 VAL A CA 1
ATOM 736 C C . VAL A 1 94 ? -8.792 9.334 1.490 1.00 93.44 94 VAL A C 1
ATOM 738 O O . VAL A 1 94 ? -9.987 9.052 1.510 1.00 93.44 94 VAL A O 1
ATOM 741 N N . LEU A 1 95 ? -7.876 8.496 1.005 1.00 95.62 95 LEU A N 1
ATOM 742 C CA . LEU A 1 95 ? -8.194 7.251 0.297 1.00 95.62 95 LEU A CA 1
ATOM 743 C C . LEU A 1 95 ? -8.778 6.136 1.179 1.00 95.62 95 LEU A C 1
ATOM 745 O O . LEU A 1 95 ? -9.164 5.091 0.664 1.00 95.62 95 LEU A O 1
ATOM 749 N N . SER A 1 96 ? -8.845 6.337 2.498 1.00 93.69 96 SER A N 1
ATOM 750 C CA . SER A 1 96 ? -9.527 5.432 3.435 1.00 93.69 96 SER A CA 1
ATOM 751 C C . SER A 1 96 ? -10.984 5.828 3.702 1.00 93.69 96 SER A C 1
ATOM 753 O O . SER A 1 96 ? -11.704 5.080 4.362 1.00 93.69 96 SER A O 1
ATOM 755 N N . ARG A 1 97 ? -11.429 7.008 3.248 1.00 84.81 97 ARG A N 1
ATOM 756 C CA . ARG A 1 97 ? -12.796 7.515 3.455 1.00 84.81 97 ARG A CA 1
ATOM 757 C C . ARG A 1 97 ? -13.658 7.192 2.238 1.00 84.81 97 ARG A C 1
ATOM 759 O O . ARG A 1 97 ? -13.244 7.446 1.116 1.00 84.81 97 ARG A O 1
ATOM 766 N N . ALA A 1 98 ? -14.844 6.632 2.466 1.00 67.88 98 ALA A N 1
ATOM 767 C CA . ALA A 1 98 ? -15.755 6.205 1.406 1.00 67.88 98 ALA A CA 1
ATOM 768 C C . ALA A 1 98 ? -16.637 7.350 0.850 1.00 67.88 98 ALA A C 1
ATOM 770 O O . ALA A 1 98 ? -17.050 8.203 1.640 1.00 67.88 98 ALA A O 1
ATOM 771 N N . PRO A 1 99 ? -17.033 7.312 -0.443 1.00 75.00 99 PRO A N 1
ATOM 772 C CA . PRO A 1 99 ? -16.400 6.592 -1.550 1.00 75.00 99 PRO A CA 1
ATOM 773 C C . PRO A 1 99 ? -15.477 7.527 -2.364 1.00 75.00 99 PRO A C 1
ATOM 775 O O . PRO A 1 99 ? -15.954 8.517 -2.924 1.00 75.00 99 PRO A O 1
ATOM 778 N N . PRO A 1 100 ? -14.169 7.235 -2.485 1.00 83.25 100 PRO A N 1
ATOM 779 C CA . PRO A 1 100 ? -13.293 7.995 -3.365 1.00 83.25 100 PRO A CA 1
ATOM 780 C C . PRO A 1 100 ? -13.487 7.526 -4.813 1.00 83.25 100 PRO A C 1
ATOM 782 O O . PRO A 1 100 ? -13.639 6.329 -5.081 1.00 83.25 100 PRO A O 1
ATOM 785 N N . SER A 1 101 ? -13.461 8.456 -5.767 1.00 92.06 101 SER A N 1
ATOM 786 C CA . SER A 1 101 ? -13.481 8.122 -7.194 1.00 92.06 101 SER A CA 1
ATOM 787 C C . SER A 1 101 ? -12.105 7.626 -7.664 1.00 92.06 101 SER A C 1
ATOM 789 O O . SER A 1 101 ? -11.086 7.797 -6.991 1.00 92.06 101 SER A O 1
ATOM 791 N N . VAL A 1 102 ? -12.044 7.017 -8.853 1.00 94.44 102 VAL A N 1
ATOM 792 C CA . VAL A 1 102 ? -10.753 6.684 -9.489 1.00 94.44 102 VAL A CA 1
ATOM 793 C C . VAL A 1 102 ? -9.942 7.953 -9.793 1.00 94.44 102 VAL A C 1
ATOM 795 O O . VAL A 1 102 ? -8.715 7.913 -9.756 1.00 94.44 102 VAL A O 1
ATOM 798 N N . GLU A 1 103 ? -10.616 9.074 -10.054 1.00 95.56 103 GLU A N 1
ATOM 799 C CA . GLU A 1 103 ? -9.992 10.391 -10.221 1.00 95.56 103 GLU A CA 1
ATOM 800 C C . GLU A 1 103 ? -9.356 10.884 -8.914 1.00 95.56 103 GLU A C 1
ATOM 802 O O . GLU A 1 103 ? -8.208 11.317 -8.928 1.00 95.56 103 GLU A O 1
ATOM 807 N N . GLU A 1 104 ? -10.031 10.709 -7.773 1.00 95.56 104 GLU A N 1
ATOM 808 C CA . GLU A 1 104 ? -9.463 11.029 -6.458 1.00 95.56 104 GLU A CA 1
ATOM 809 C C . GLU A 1 104 ? -8.192 10.215 -6.194 1.00 95.56 104 GLU A C 1
ATOM 811 O O . GLU A 1 104 ? -7.158 10.758 -5.809 1.00 95.56 104 GLU A O 1
ATOM 816 N N . LEU A 1 105 ? -8.219 8.909 -6.488 1.00 97.00 105 LEU A N 1
ATOM 817 C CA . LEU A 1 105 ? -7.009 8.087 -6.432 1.00 97.00 105 LEU A CA 1
ATOM 818 C C . LEU A 1 105 ? -5.909 8.637 -7.349 1.00 97.00 105 LEU A C 1
ATOM 820 O O . LEU A 1 105 ? -4.752 8.705 -6.936 1.00 97.00 105 LEU A O 1
ATOM 824 N N . HIS A 1 106 ? -6.251 9.033 -8.575 1.00 96.50 106 HIS A N 1
ATOM 825 C CA . HIS A 1 106 ? -5.292 9.586 -9.526 1.00 96.50 106 HIS A CA 1
ATOM 826 C C . HIS A 1 106 ? -4.602 10.848 -8.984 1.00 96.50 106 HIS A C 1
ATOM 828 O O . HIS A 1 106 ? -3.380 10.955 -9.090 1.00 96.50 106 HIS A O 1
ATOM 834 N N . ASN A 1 107 ? -5.344 11.735 -8.315 1.00 97.00 107 ASN A N 1
ATOM 835 C CA . ASN A 1 107 ? -4.813 12.954 -7.691 1.00 97.00 107 ASN A CA 1
ATOM 836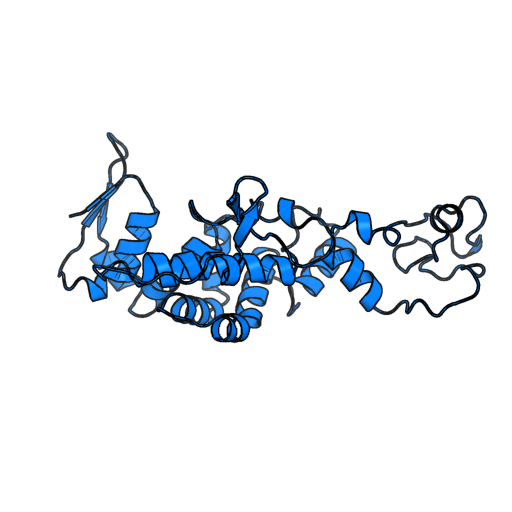 C C . ASN A 1 107 ? -3.757 12.667 -6.609 1.00 97.00 107 ASN A C 1
ATOM 838 O O . ASN A 1 107 ? -2.857 13.476 -6.387 1.00 97.00 107 ASN A O 1
ATOM 842 N N . HIS A 1 108 ? -3.822 11.495 -5.974 1.00 97.56 108 HIS A N 1
ATOM 843 C CA . HIS A 1 108 ? -2.881 11.068 -4.936 1.00 97.56 108 HIS A CA 1
ATOM 844 C C . HIS A 1 108 ? -1.728 10.193 -5.451 1.00 97.56 108 HIS A C 1
ATOM 846 O O . HIS A 1 108 ? -0.847 9.813 -4.671 1.00 97.56 108 HIS A O 1
ATOM 852 N N . MET A 1 109 ? -1.688 9.860 -6.746 1.00 97.81 109 MET A N 1
ATOM 853 C CA . MET A 1 109 ? -0.696 8.915 -7.264 1.00 97.81 109 MET A CA 1
ATOM 854 C C . MET A 1 109 ? 0.741 9.420 -7.181 1.00 97.81 109 MET A C 1
ATOM 856 O O . MET A 1 109 ? 1.623 8.617 -6.900 1.00 97.81 109 MET A O 1
ATOM 860 N N . SER A 1 110 ? 0.998 10.720 -7.335 1.00 98.00 110 SER A N 1
ATOM 861 C CA . SER A 1 110 ? 2.352 11.278 -7.182 1.00 98.00 110 SER A CA 1
ATOM 862 C C . SER A 1 110 ? 2.910 11.042 -5.772 1.00 98.00 110 SER A C 1
ATOM 864 O O . SER A 1 110 ? 4.043 10.585 -5.605 1.00 98.00 110 SER A O 1
ATOM 866 N N . THR A 1 111 ? 2.089 11.251 -4.740 1.00 98.25 111 THR A N 1
ATOM 867 C CA . THR A 1 111 ? 2.438 10.962 -3.344 1.00 98.25 111 THR A CA 1
ATOM 868 C C . THR A 1 111 ? 2.630 9.463 -3.107 1.00 98.25 111 THR A C 1
ATOM 870 O O . THR A 1 111 ? 3.573 9.054 -2.424 1.00 98.25 111 THR A O 1
ATOM 873 N N . ILE A 1 112 ? 1.765 8.621 -3.679 1.00 98.19 112 ILE A N 1
ATOM 874 C CA . ILE A 1 112 ? 1.871 7.160 -3.561 1.00 98.19 112 ILE A CA 1
ATOM 875 C C . ILE A 1 112 ? 3.153 6.647 -4.227 1.00 98.19 112 ILE A C 1
ATOM 877 O O . ILE A 1 112 ? 3.878 5.849 -3.627 1.00 98.19 112 ILE A O 1
ATOM 881 N N . GLU A 1 113 ? 3.466 7.119 -5.433 1.00 98.31 113 GLU A N 1
ATOM 882 C CA . GLU A 1 113 ? 4.703 6.788 -6.136 1.00 98.31 113 GLU A CA 1
ATOM 883 C C . GLU A 1 113 ? 5.913 7.201 -5.308 1.00 98.31 113 GLU A C 1
ATOM 885 O O . GLU A 1 113 ? 6.771 6.362 -5.021 1.00 98.31 113 GLU A O 1
ATOM 890 N N . ARG A 1 114 ? 5.940 8.443 -4.808 1.00 98.38 114 ARG A N 1
ATOM 891 C CA . ARG A 1 114 ? 7.032 8.925 -3.958 1.00 98.38 114 ARG A CA 1
ATOM 892 C C . ARG A 1 114 ? 7.211 8.070 -2.705 1.00 98.38 114 ARG A C 1
ATOM 894 O O . ARG A 1 114 ? 8.340 7.720 -2.352 1.00 98.38 114 ARG A O 1
ATOM 901 N N . PHE A 1 115 ? 6.118 7.677 -2.055 1.00 98.38 115 PHE A N 1
ATOM 902 C CA . PHE A 1 115 ? 6.163 6.763 -0.917 1.00 98.38 115 PHE A CA 1
ATOM 903 C C . PHE A 1 115 ? 6.795 5.415 -1.294 1.00 98.38 115 PHE A C 1
ATOM 905 O O . PHE A 1 115 ? 7.698 4.947 -0.596 1.00 98.38 115 PHE A O 1
ATOM 912 N N . VAL A 1 116 ? 6.373 4.803 -2.405 1.00 97.94 116 VAL A N 1
ATOM 913 C CA . VAL A 1 116 ? 6.907 3.514 -2.876 1.00 97.94 116 VAL A CA 1
ATOM 914 C C . VAL A 1 116 ? 8.386 3.622 -3.241 1.00 97.94 116 VAL A C 1
ATOM 916 O O . VAL A 1 116 ? 9.170 2.764 -2.831 1.00 97.94 116 VAL A O 1
ATOM 919 N N . ILE A 1 117 ? 8.807 4.690 -3.921 1.00 97.81 117 ILE A N 1
ATOM 920 C CA . ILE A 1 117 ? 10.223 4.955 -4.216 1.00 97.81 117 ILE A CA 1
ATOM 921 C C . ILE A 1 117 ? 11.039 4.917 -2.923 1.00 97.81 117 ILE A C 1
ATOM 923 O O . ILE A 1 117 ? 12.001 4.159 -2.834 1.00 97.81 117 ILE A O 1
ATOM 927 N N . LEU A 1 118 ? 10.607 5.634 -1.881 1.00 97.75 118 LEU A N 1
ATOM 928 C CA . LEU A 1 118 ? 11.301 5.691 -0.590 1.00 97.75 118 LEU A CA 1
ATOM 929 C C . LEU A 1 118 ? 11.243 4.378 0.209 1.00 97.75 118 LEU A C 1
ATOM 931 O O . LEU A 1 118 ? 12.097 4.133 1.067 1.00 97.75 118 LEU A O 1
ATOM 935 N N . VAL A 1 119 ? 10.261 3.510 -0.049 1.00 97.19 119 VAL A N 1
ATOM 936 C CA . VAL A 1 119 ? 10.239 2.135 0.480 1.00 97.19 119 VAL A CA 1
ATOM 937 C C . VAL A 1 119 ? 11.349 1.288 -0.148 1.00 97.19 119 VAL A C 1
ATOM 939 O O . VAL A 1 119 ? 11.956 0.468 0.546 1.00 97.19 119 VAL A O 1
ATOM 942 N N . TYR A 1 120 ? 11.644 1.481 -1.436 1.00 96.25 120 TYR A N 1
ATOM 943 C CA . TYR A 1 120 ? 12.703 0.749 -2.133 1.00 96.25 120 TYR A CA 1
ATOM 944 C C . TYR A 1 120 ? 14.081 1.391 -1.989 1.00 96.25 120 TYR A C 1
ATOM 946 O O . TYR A 1 120 ? 15.079 0.667 -1.929 1.00 96.25 120 TYR A O 1
ATOM 954 N N . ASP A 1 121 ? 14.152 2.713 -1.923 1.00 95.88 121 ASP A N 1
ATOM 955 C CA . ASP A 1 121 ? 15.380 3.478 -1.808 1.00 95.88 121 ASP A CA 1
ATOM 956 C C . ASP A 1 121 ? 15.146 4.847 -1.155 1.00 95.88 121 ASP A C 1
ATOM 958 O O . ASP A 1 121 ? 14.697 5.805 -1.782 1.00 95.88 121 ASP A O 1
ATOM 962 N N . ARG A 1 122 ? 15.504 4.947 0.129 1.00 95.25 122 ARG A N 1
ATOM 963 C CA . ARG A 1 122 ? 15.305 6.156 0.942 1.00 95.25 122 ARG A CA 1
ATOM 964 C C . ARG A 1 122 ? 16.118 7.3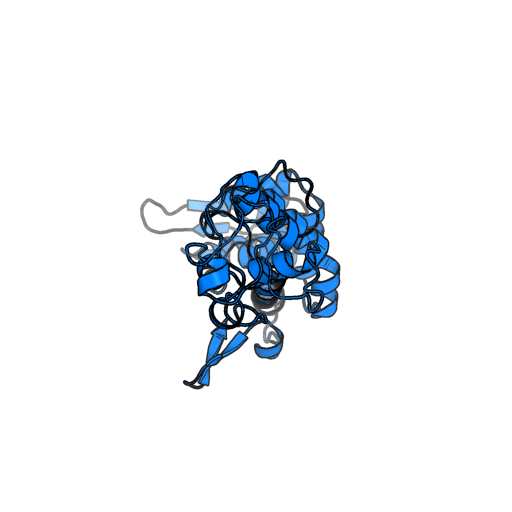59 0.475 1.00 95.25 122 ARG A C 1
ATOM 966 O O . ARG A 1 122 ? 15.800 8.470 0.881 1.00 95.25 122 ARG A O 1
ATOM 973 N N . THR A 1 123 ? 17.167 7.148 -0.317 1.00 94.44 123 THR A N 1
ATOM 974 C CA . THR A 1 123 ? 18.029 8.235 -0.799 1.00 94.44 123 THR A CA 1
ATOM 975 C C . THR A 1 123 ? 17.683 8.667 -2.218 1.00 94.44 123 THR A C 1
ATOM 977 O O . THR A 1 123 ? 18.368 9.524 -2.765 1.00 94.44 123 THR A O 1
ATOM 980 N N . SER A 1 124 ? 16.681 8.050 -2.850 1.00 95.31 124 SER A N 1
ATOM 981 C CA . SER A 1 124 ? 16.317 8.377 -4.226 1.00 95.31 124 SER A CA 1
ATOM 982 C C . SER A 1 124 ? 15.684 9.767 -4.315 1.00 95.31 124 SER A C 1
ATOM 984 O O . SER A 1 124 ? 14.811 10.138 -3.521 1.00 95.31 124 SER A O 1
ATOM 986 N N . SER A 1 125 ? 16.099 10.526 -5.325 1.00 94.88 125 SER A N 1
ATOM 987 C CA . SER A 1 125 ? 15.502 11.805 -5.716 1.00 94.88 125 SER A CA 1
ATOM 988 C C . SER A 1 125 ? 14.469 11.666 -6.837 1.00 94.88 125 SER A C 1
ATOM 990 O O . SER A 1 125 ? 13.932 12.678 -7.263 1.00 94.88 125 SER A O 1
ATOM 992 N N . CYS A 1 126 ? 14.191 10.450 -7.322 1.00 94.69 126 CYS A N 1
ATOM 993 C CA . CYS A 1 126 ? 13.204 10.224 -8.378 1.00 94.69 126 CYS A CA 1
ATOM 994 C C . CYS A 1 126 ? 11.798 10.619 -7.920 1.00 94.69 126 CYS A C 1
ATOM 996 O O . CYS A 1 126 ? 11.426 10.398 -6.760 1.00 94.69 126 CYS A O 1
ATOM 998 N N . GLU A 1 127 ? 11.005 11.136 -8.852 1.00 93.25 127 GLU A N 1
ATOM 999 C CA . GLU A 1 127 ? 9.618 11.532 -8.595 1.00 93.25 127 GLU A CA 1
ATOM 1000 C C . GLU A 1 127 ? 8.622 10.481 -9.084 1.00 93.25 127 GLU A C 1
ATOM 1002 O O . GLU A 1 127 ? 7.534 10.382 -8.522 1.00 93.25 127 GLU A O 1
ATOM 1007 N N . SER A 1 128 ? 9.020 9.637 -10.044 1.00 96.06 128 SER A N 1
ATOM 1008 C CA . SER A 1 128 ? 8.204 8.518 -10.523 1.00 96.06 128 SER A CA 1
ATOM 1009 C C . SER A 1 128 ? 8.826 7.149 -10.254 1.00 96.06 128 SER A C 1
ATOM 1011 O O . SER A 1 128 ? 10.053 6.977 -10.212 1.00 96.06 128 SER A O 1
ATOM 1013 N N . VAL A 1 129 ? 7.977 6.131 -10.090 1.00 95.50 129 VAL A N 1
ATOM 1014 C CA . VAL A 1 129 ? 8.459 4.752 -9.897 1.00 95.50 129 VAL A CA 1
ATOM 1015 C C . VAL A 1 129 ? 9.146 4.200 -11.144 1.00 95.50 129 VAL A C 1
ATOM 1017 O O . VAL A 1 129 ? 10.068 3.400 -11.010 1.00 95.50 129 VAL A O 1
ATOM 1020 N N . ASP A 1 130 ? 8.765 4.651 -12.341 1.00 92.69 130 ASP A N 1
ATOM 1021 C CA . ASP A 1 130 ? 9.400 4.236 -13.597 1.00 92.69 130 ASP A CA 1
ATOM 1022 C C . ASP A 1 130 ? 10.851 4.753 -13.692 1.00 92.69 130 ASP A C 1
ATOM 1024 O O . ASP A 1 130 ? 11.756 3.993 -14.051 1.00 92.69 130 ASP A O 1
ATOM 1028 N N . GLU A 1 131 ? 11.107 6.004 -13.292 1.00 90.19 131 GLU A N 1
ATOM 1029 C CA . GLU A 1 131 ? 12.468 6.554 -13.183 1.00 90.19 131 GLU A CA 1
ATOM 1030 C C . GLU A 1 131 ? 13.286 5.826 -12.114 1.00 90.19 131 GLU A C 1
ATOM 1032 O O . GLU A 1 131 ? 14.419 5.406 -12.366 1.00 90.19 131 GLU A O 1
ATOM 1037 N N . ALA A 1 132 ? 12.699 5.612 -10.931 1.00 94.62 132 ALA A N 1
ATOM 1038 C CA . ALA A 1 132 ? 13.365 4.900 -9.846 1.00 94.62 132 ALA A CA 1
ATOM 1039 C C . ALA A 1 132 ? 13.708 3.459 -10.244 1.00 94.62 132 ALA A C 1
ATOM 1041 O O . ALA A 1 132 ? 14.794 2.969 -9.934 1.00 94.62 132 ALA A O 1
ATOM 1042 N N . ARG A 1 133 ? 12.818 2.768 -10.967 1.00 92.56 133 ARG A N 1
ATOM 1043 C CA . ARG A 1 133 ? 13.092 1.442 -11.540 1.00 92.56 133 ARG A CA 1
ATOM 1044 C C . ARG A 1 133 ? 14.316 1.467 -12.433 1.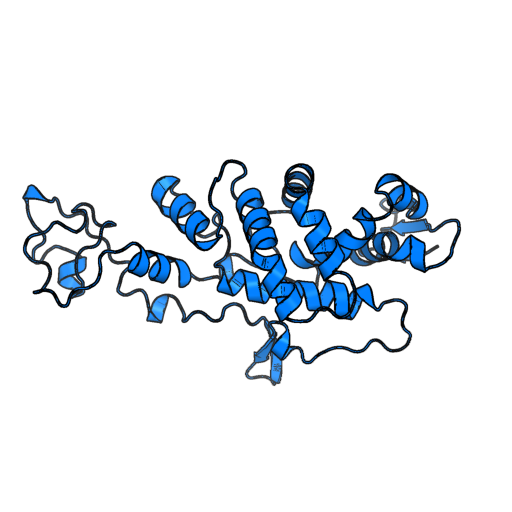00 92.56 133 ARG A C 1
ATOM 1046 O O . ARG A 1 133 ? 15.191 0.616 -12.265 1.00 92.56 133 ARG A O 1
ATOM 1053 N N . GLN A 1 134 ? 14.369 2.422 -13.360 1.00 84.00 134 GLN A N 1
ATOM 1054 C CA . GLN A 1 134 ? 15.489 2.568 -14.276 1.00 84.00 134 GLN A CA 1
ATOM 1055 C C . GLN A 1 134 ? 16.785 2.781 -13.492 1.00 84.00 134 GLN A C 1
ATOM 1057 O O . GLN A 1 134 ? 17.696 1.971 -13.636 1.00 84.00 134 GLN A O 1
ATOM 1062 N N . GLU A 1 135 ? 16.852 3.787 -12.616 1.00 86.81 135 GLU A N 1
ATOM 1063 C CA . GLU A 1 135 ? 18.058 4.098 -11.833 1.00 86.81 135 GLU A CA 1
ATOM 1064 C C . GLU A 1 135 ? 18.523 2.899 -10.992 1.00 86.81 135 GLU A C 1
ATOM 1066 O O . GLU A 1 135 ? 19.702 2.526 -11.002 1.00 86.81 135 GLU A O 1
ATOM 1071 N N . LEU A 1 136 ? 17.600 2.258 -10.271 1.00 89.38 136 LEU A N 1
ATOM 1072 C CA . LEU A 1 136 ? 17.926 1.138 -9.392 1.00 89.38 136 LEU A CA 1
ATOM 1073 C C . LEU A 1 136 ? 18.452 -0.072 -10.163 1.00 89.38 136 LEU A C 1
ATOM 1075 O O . LEU A 1 136 ? 19.361 -0.755 -9.684 1.00 89.38 136 LEU A O 1
ATOM 1079 N N . PHE A 1 137 ? 17.902 -0.336 -11.345 1.00 85.25 137 PHE A N 1
ATOM 1080 C CA . PHE A 1 137 ? 18.333 -1.448 -12.179 1.00 85.25 137 PHE A CA 1
ATOM 1081 C C . PHE A 1 137 ? 19.647 -1.148 -12.908 1.00 85.25 137 PHE A C 1
ATOM 1083 O O . PHE A 1 137 ? 20.559 -1.974 -12.896 1.00 85.25 137 PHE A O 1
ATOM 1090 N N . THR A 1 138 ? 19.772 0.021 -13.542 1.00 75.94 138 THR A N 1
ATOM 1091 C CA . THR A 1 138 ? 20.914 0.336 -14.410 1.00 75.94 138 THR A CA 1
ATOM 1092 C C . THR A 1 138 ? 22.118 0.848 -13.634 1.00 75.94 138 THR A C 1
ATOM 1094 O O . THR A 1 138 ? 23.227 0.375 -13.868 1.00 75.94 138 THR A O 1
ATOM 1097 N N . HIS A 1 139 ? 21.923 1.800 -12.718 1.00 76.19 139 HIS A N 1
ATOM 1098 C CA . HIS A 1 139 ? 23.025 2.484 -12.035 1.00 76.19 139 HIS A CA 1
ATOM 1099 C C . HIS A 1 139 ? 23.419 1.754 -10.752 1.00 76.19 139 HIS A C 1
ATOM 1101 O O . HIS A 1 139 ? 24.601 1.671 -10.429 1.00 76.19 139 HIS A O 1
ATOM 1107 N N . LYS A 1 140 ? 22.440 1.190 -10.031 1.00 83.38 140 LYS A N 1
ATOM 1108 C CA . LYS A 1 140 ? 22.685 0.454 -8.775 1.00 83.38 140 LYS A CA 1
ATOM 1109 C C . LYS A 1 140 ? 22.717 -1.066 -8.946 1.00 83.38 140 LYS A C 1
ATOM 1111 O O . LYS A 1 140 ? 22.938 -1.772 -7.965 1.00 83.38 140 LYS A O 1
ATOM 1116 N N . GLY A 1 141 ? 22.503 -1.574 -10.164 1.00 80.94 141 GLY A N 1
ATOM 1117 C CA . GLY A 1 141 ? 22.638 -2.995 -10.502 1.00 80.94 141 GLY A CA 1
ATOM 1118 C C . GLY A 1 141 ? 21.689 -3.928 -9.743 1.00 80.94 141 GLY A C 1
ATOM 1119 O O . GLY A 1 141 ? 22.015 -5.101 -9.554 1.00 80.94 141 GLY A O 1
ATOM 1120 N N . ARG A 1 142 ? 20.545 -3.431 -9.254 1.00 87.44 142 ARG A N 1
ATOM 1121 C CA . ARG A 1 142 ? 19.606 -4.243 -8.470 1.00 87.44 142 ARG A CA 1
ATOM 1122 C C . ARG A 1 142 ? 18.862 -5.242 -9.354 1.00 87.44 142 ARG A C 1
ATOM 1124 O O . ARG A 1 142 ? 18.478 -4.937 -10.480 1.00 87.44 142 ARG A O 1
ATOM 1131 N N . ALA A 1 143 ? 18.605 -6.427 -8.805 1.00 85.75 143 ALA A N 1
ATOM 1132 C CA . ALA A 1 143 ? 17.733 -7.415 -9.434 1.00 85.75 143 ALA A CA 1
ATOM 1133 C C . ALA A 1 143 ? 16.288 -6.891 -9.558 1.00 85.75 143 ALA A C 1
ATOM 1135 O O . ALA A 1 143 ? 15.857 -6.061 -8.759 1.00 85.75 143 ALA A O 1
ATOM 1136 N N . ILE A 1 144 ? 15.521 -7.424 -10.516 1.00 82.75 144 ILE A N 1
ATOM 1137 C CA . ILE A 1 144 ? 14.121 -7.026 -10.783 1.00 82.75 144 ILE A CA 1
ATOM 1138 C C . ILE A 1 144 ? 13.226 -7.194 -9.543 1.00 82.75 144 ILE A C 1
ATOM 1140 O O . ILE A 1 144 ? 12.326 -6.397 -9.305 1.00 82.75 144 ILE A O 1
ATOM 1144 N N . GLU A 1 145 ? 13.506 -8.184 -8.702 1.00 84.06 145 GLU A N 1
ATOM 1145 C CA . GLU A 1 145 ? 12.784 -8.422 -7.444 1.00 84.06 145 GLU A CA 1
ATOM 1146 C C . GLU A 1 145 ? 13.061 -7.364 -6.356 1.00 84.06 145 GLU A C 1
ATOM 1148 O O . GLU A 1 145 ? 12.439 -7.375 -5.294 1.00 84.06 145 GLU A O 1
ATOM 1153 N N . LEU A 1 146 ? 14.026 -6.468 -6.591 1.00 89.56 146 LEU A N 1
ATOM 1154 C CA . LEU A 1 146 ? 14.515 -5.461 -5.646 1.00 89.56 146 LEU A CA 1
ATOM 1155 C C . LEU A 1 146 ? 14.327 -4.016 -6.148 1.00 89.56 146 LEU A C 1
ATOM 1157 O O . LEU A 1 146 ? 14.891 -3.088 -5.551 1.00 89.56 146 LEU A O 1
ATOM 1161 N N . ILE A 1 147 ? 13.536 -3.822 -7.207 1.00 92.62 147 ILE A N 1
ATOM 1162 C CA . ILE A 1 147 ? 13.119 -2.512 -7.738 1.00 92.62 147 ILE A CA 1
ATOM 1163 C C . ILE A 1 147 ? 11.591 -2.341 -7.577 1.00 92.62 147 ILE A C 1
ATOM 1165 O O . ILE A 1 147 ? 10.891 -3.354 -7.491 1.00 92.62 147 ILE A O 1
ATOM 1169 N N . PRO A 1 148 ? 11.065 -1.101 -7.482 1.00 94.62 148 PRO A N 1
ATOM 1170 C CA . PRO A 1 148 ? 9.630 -0.862 -7.298 1.00 94.62 148 PRO A CA 1
ATOM 1171 C C . PRO A 1 148 ? 8.818 -1.330 -8.513 1.00 94.62 148 PRO A C 1
ATOM 1173 O O . PRO A 1 148 ? 9.413 -1.463 -9.576 1.00 94.62 148 PRO A O 1
ATOM 1176 N N . PRO A 1 149 ? 7.498 -1.577 -8.397 1.00 94.12 149 PRO A N 1
ATOM 1177 C CA . PRO A 1 149 ? 6.625 -1.904 -9.535 1.00 94.12 149 PRO A CA 1
ATOM 1178 C C . PRO A 1 149 ? 6.555 -0.771 -10.565 1.00 94.12 149 PRO A C 1
ATOM 1180 O O . PRO A 1 149 ? 6.919 0.363 -10.255 1.00 94.12 149 PRO A O 1
ATOM 1183 N N . THR A 1 150 ? 6.104 -1.063 -11.790 1.00 93.50 150 THR A N 1
ATOM 1184 C CA . THR A 1 150 ? 5.809 -0.005 -12.777 1.00 93.50 150 THR A CA 1
ATOM 1185 C C . THR A 1 150 ? 4.681 0.900 -12.301 1.00 93.50 150 THR A C 1
ATOM 1187 O O . THR A 1 150 ? 3.844 0.486 -11.495 1.00 93.50 150 THR A O 1
ATOM 1190 N N . SER A 1 151 ? 4.615 2.114 -12.847 1.00 94.56 151 SER A N 1
ATOM 1191 C CA . SER A 1 151 ? 3.509 3.052 -12.600 1.00 94.56 151 SER A CA 1
ATOM 1192 C C . SER A 1 151 ? 2.142 2.411 -12.884 1.00 94.56 151 SER A C 1
ATOM 1194 O O . SER A 1 151 ? 1.224 2.480 -12.066 1.00 94.56 151 SER A O 1
ATOM 1196 N N . ALA A 1 152 ? 2.021 1.684 -14.000 1.00 94.31 152 ALA A N 1
ATOM 1197 C CA . ALA A 1 152 ? 0.787 1.005 -14.388 1.00 94.31 152 ALA A CA 1
ATOM 1198 C C . ALA A 1 152 ? 0.381 -0.110 -13.414 1.00 94.31 152 ALA A C 1
ATOM 1200 O O . ALA A 1 152 ? -0.790 -0.204 -13.040 1.00 94.31 152 ALA A O 1
ATOM 1201 N N . ALA A 1 153 ? 1.328 -0.950 -12.989 1.00 94.62 153 ALA A N 1
ATOM 1202 C CA . ALA A 1 153 ? 1.035 -2.015 -12.038 1.00 94.62 153 ALA A CA 1
ATOM 1203 C C . ALA A 1 153 ? 0.723 -1.459 -10.647 1.00 94.62 153 ALA A C 1
ATOM 1205 O O . ALA A 1 153 ? -0.219 -1.903 -9.984 1.00 94.62 153 ALA A O 1
ATOM 1206 N N . LEU A 1 154 ? 1.469 -0.435 -10.229 1.00 96.88 154 LEU A N 1
ATOM 1207 C CA . LEU A 1 154 ? 1.237 0.254 -8.973 1.00 96.88 154 LEU A CA 1
ATOM 1208 C C . LEU A 1 154 ? -0.151 0.893 -8.924 1.00 96.88 154 LEU A C 1
ATOM 1210 O O . LEU A 1 154 ? -0.822 0.785 -7.902 1.00 96.88 154 LEU A O 1
ATOM 1214 N N . PHE A 1 155 ? -0.610 1.496 -10.022 1.00 97.50 155 PHE A N 1
ATOM 1215 C CA . PHE A 1 155 ? -1.951 2.071 -10.097 1.00 97.50 155 PHE A CA 1
ATOM 1216 C C . PHE A 1 155 ? -3.041 1.010 -9.903 1.00 97.50 155 PHE A C 1
ATOM 1218 O O . PHE A 1 155 ? -3.972 1.216 -9.126 1.00 97.50 155 PHE A O 1
ATOM 1225 N N . GLN A 1 156 ? -2.912 -0.161 -10.539 1.00 97.19 156 GLN A N 1
ATOM 1226 C CA . GLN A 1 156 ? -3.869 -1.256 -10.337 1.00 97.19 156 GLN A CA 1
ATOM 1227 C C . GLN A 1 156 ? -3.844 -1.798 -8.904 1.00 97.19 156 GLN A C 1
ATOM 1229 O O . GLN A 1 156 ? -4.885 -2.130 -8.340 1.00 97.19 156 GLN A O 1
ATOM 1234 N N . HIS A 1 157 ? -2.663 -1.862 -8.291 1.00 97.38 157 HIS A N 1
ATOM 1235 C CA . HIS A 1 157 ? -2.530 -2.234 -6.886 1.00 97.38 157 HIS A CA 1
ATOM 1236 C C . HIS A 1 157 ? -3.168 -1.208 -5.947 1.00 97.38 157 HIS A C 1
ATOM 1238 O O . HIS A 1 157 ? -3.914 -1.580 -5.043 1.00 97.38 157 HIS A O 1
ATOM 1244 N N . ALA A 1 158 ? -2.950 0.082 -6.202 1.00 97.94 158 ALA A N 1
ATOM 1245 C CA . ALA A 1 158 ? -3.566 1.159 -5.443 1.00 97.94 158 ALA A CA 1
ATOM 1246 C C . ALA A 1 158 ? -5.097 1.123 -5.559 1.00 97.94 158 ALA A C 1
ATOM 1248 O O . ALA A 1 158 ? -5.776 1.246 -4.544 1.00 97.94 158 ALA A O 1
ATOM 1249 N N . LYS A 1 159 ? -5.647 0.842 -6.749 1.00 97.81 159 LYS A N 1
ATOM 1250 C CA . LYS A 1 159 ? -7.089 0.613 -6.934 1.00 97.81 159 LYS A CA 1
ATOM 1251 C C . LYS A 1 159 ? -7.616 -0.500 -6.024 1.00 97.81 159 LYS A C 1
ATOM 1253 O O . LYS A 1 159 ? -8.560 -0.275 -5.272 1.00 97.81 159 LYS A O 1
ATOM 1258 N N . ARG A 1 160 ? -6.982 -1.677 -6.025 1.00 97.50 160 ARG A N 1
ATOM 1259 C CA . ARG A 1 160 ? -7.405 -2.788 -5.152 1.00 97.50 160 ARG A CA 1
ATOM 1260 C C . ARG A 1 160 ? -7.291 -2.435 -3.668 1.00 97.50 160 ARG A C 1
ATOM 1262 O O . ARG A 1 160 ? -8.167 -2.787 -2.883 1.00 97.50 160 ARG A O 1
ATOM 1269 N N . ALA A 1 161 ? -6.243 -1.708 -3.286 1.00 97.31 161 ALA A N 1
ATOM 1270 C CA . ALA A 1 161 ? -6.073 -1.236 -1.918 1.00 97.31 161 ALA A CA 1
ATOM 1271 C C . ALA A 1 161 ? -7.175 -0.253 -1.496 1.00 97.31 161 ALA A C 1
ATOM 1273 O O . ALA A 1 161 ? -7.696 -0.388 -0.393 1.00 97.31 161 ALA A O 1
ATOM 1274 N N . VAL A 1 162 ? -7.587 0.668 -2.373 1.00 97.19 162 VAL A N 1
ATOM 1275 C CA . VAL A 1 162 ? -8.719 1.576 -2.123 1.00 97.19 162 VAL A CA 1
ATOM 1276 C C . VAL A 1 162 ? -10.039 0.814 -2.029 1.00 97.19 162 VAL A C 1
ATOM 1278 O O . VAL A 1 162 ? -10.830 1.082 -1.125 1.00 97.19 162 VAL A O 1
ATOM 1281 N N . PHE A 1 163 ? -10.268 -0.173 -2.902 1.00 95.81 163 PHE A N 1
ATOM 1282 C CA . PHE A 1 163 ? -11.437 -1.054 -2.813 1.00 95.81 163 PHE A CA 1
ATOM 1283 C C . PHE A 1 163 ? -11.540 -1.691 -1.423 1.00 95.81 163 PHE A C 1
ATOM 1285 O O . PHE A 1 163 ? -12.581 -1.627 -0.770 1.00 95.81 163 PHE A O 1
ATOM 1292 N N . GLN A 1 164 ? -10.433 -2.240 -0.924 1.00 95.69 164 GLN A N 1
ATOM 1293 C CA . GLN A 1 164 ? -10.411 -2.846 0.399 1.00 95.69 164 GLN A CA 1
ATOM 1294 C C . GLN A 1 164 ? -10.556 -1.806 1.521 1.00 95.69 164 GLN A C 1
ATOM 1296 O O . GLN A 1 164 ? -11.354 -1.987 2.437 1.00 95.69 164 GLN A O 1
ATOM 1301 N N . ALA A 1 165 ? -9.800 -0.710 1.461 1.00 95.88 165 ALA A N 1
ATOM 1302 C CA . ALA A 1 165 ? -9.704 0.259 2.544 1.00 95.88 165 ALA A CA 1
ATOM 1303 C C . ALA A 1 165 ? -10.941 1.148 2.684 1.00 95.88 165 ALA A C 1
ATOM 1305 O O . ALA A 1 165 ? -11.441 1.304 3.793 1.00 95.88 165 ALA A O 1
ATOM 1306 N N . ALA A 1 166 ? -11.435 1.725 1.589 1.00 94.81 166 ALA A N 1
ATOM 1307 C CA . ALA A 1 166 ? -12.570 2.640 1.618 1.00 94.81 166 ALA A CA 1
ATOM 1308 C C . ALA A 1 166 ? -13.896 1.897 1.454 1.00 94.81 166 ALA A C 1
ATOM 1310 O O . ALA A 1 166 ? -14.797 2.066 2.273 1.00 94.81 166 ALA A O 1
ATOM 1311 N N . TYR A 1 167 ? -14.014 1.051 0.426 1.00 94.06 167 TYR A N 1
ATOM 1312 C CA . TYR A 1 167 ? -15.299 0.439 0.094 1.00 94.06 167 TYR A CA 1
ATOM 1313 C C . TYR A 1 167 ? -15.651 -0.729 1.018 1.00 94.06 167 TYR A C 1
ATOM 1315 O O . TYR A 1 167 ? -16.768 -0.764 1.525 1.00 94.06 167 TYR A O 1
ATOM 1323 N N . ALA A 1 168 ? -14.719 -1.643 1.301 1.00 92.69 168 ALA A N 1
ATOM 1324 C CA . ALA A 1 168 ? -14.993 -2.765 2.203 1.00 92.69 168 ALA A CA 1
ATOM 1325 C C . ALA A 1 168 ? -14.852 -2.382 3.689 1.00 92.69 168 ALA A C 1
ATOM 1327 O O . ALA A 1 168 ? -15.746 -2.647 4.491 1.00 92.69 168 ALA A O 1
ATOM 1328 N N . TRP A 1 169 ? -13.736 -1.758 4.077 1.00 93.75 169 TRP A N 1
ATOM 1329 C CA . TRP A 1 169 ? -13.427 -1.462 5.481 1.00 93.75 169 TRP A CA 1
ATOM 1330 C C . TRP A 1 169 ? -13.939 -0.106 5.967 1.00 93.75 169 TRP A C 1
ATOM 1332 O O . TRP A 1 169 ? -14.446 -0.009 7.084 1.00 93.75 169 TRP A O 1
ATOM 1342 N N . GLY A 1 170 ? -13.848 0.937 5.144 1.00 91.69 170 GLY A N 1
ATOM 1343 C CA . GLY A 1 170 ? -14.294 2.290 5.490 1.00 91.69 170 GLY A CA 1
ATOM 1344 C C . GLY A 1 170 ? -15.802 2.387 5.726 1.00 91.69 170 GLY A C 1
ATOM 1345 O O . GLY A 1 170 ? -16.260 3.290 6.421 1.00 91.69 170 GLY A O 1
ATOM 1346 N N . GLN A 1 171 ? -16.563 1.416 5.217 1.00 91.62 171 GLN A N 1
ATOM 1347 C CA . GLN A 1 171 ? -18.006 1.280 5.406 1.00 91.62 171 GLN A CA 1
ATOM 1348 C C . GLN A 1 171 ? -18.390 0.230 6.462 1.00 91.62 171 GLN A C 1
ATOM 1350 O O . GLN A 1 171 ? -19.562 -0.112 6.573 1.00 91.62 171 GLN A O 1
ATOM 1355 N N . ALA A 1 172 ? -17.448 -0.287 7.261 1.00 90.62 172 ALA A N 1
ATOM 1356 C CA . ALA A 1 172 ? -17.703 -1.420 8.162 1.00 90.62 172 ALA A CA 1
ATOM 1357 C C . ALA A 1 172 ? -18.761 -1.163 9.256 1.00 90.62 172 ALA A C 1
ATOM 1359 O O . ALA A 1 172 ? -19.230 -2.108 9.888 1.00 90.62 172 ALA A O 1
ATOM 1360 N N . LEU A 1 173 ? -19.135 0.098 9.500 1.00 90.56 173 LEU A N 1
ATOM 1361 C CA . LEU A 1 173 ? -20.207 0.467 10.433 1.00 90.56 173 LEU A CA 1
ATOM 1362 C C . LEU A 1 173 ? -21.582 0.602 9.757 1.00 90.56 173 LEU A C 1
ATOM 1364 O O . LEU A 1 173 ? -22.588 0.773 10.445 1.00 90.56 173 LEU A O 1
ATOM 1368 N N . LEU A 1 174 ? -21.647 0.515 8.426 1.00 91.19 174 LEU A N 1
ATOM 1369 C CA . LEU A 1 174 ? -22.898 0.487 7.679 1.00 91.19 174 LEU A CA 1
ATOM 1370 C C . LEU A 1 174 ? -23.455 -0.937 7.657 1.00 91.19 174 LEU A C 1
ATOM 1372 O O . LEU A 1 174 ? -22.740 -1.905 7.409 1.00 91.19 174 LEU A O 1
ATOM 1376 N N . ARG A 1 175 ? -24.768 -1.066 7.872 1.00 90.44 175 ARG A N 1
ATOM 1377 C CA . ARG A 1 175 ? -25.464 -2.362 7.816 1.00 90.44 175 ARG A CA 1
ATOM 1378 C C . ARG A 1 175 ? -25.398 -2.999 6.424 1.00 90.44 175 ARG A C 1
ATOM 1380 O O . ARG A 1 175 ? -25.341 -4.221 6.321 1.00 90.44 175 ARG A O 1
ATOM 1387 N N . THR A 1 176 ? -25.430 -2.166 5.389 1.00 90.81 176 THR A N 1
ATOM 1388 C CA . THR A 1 176 ? -25.428 -2.577 3.985 1.00 90.81 176 THR A CA 1
ATOM 1389 C C . THR A 1 176 ? -24.438 -1.686 3.232 1.00 90.81 176 THR A C 1
ATOM 1391 O O . THR A 1 176 ? -24.837 -0.621 2.767 1.00 90.81 176 THR A O 1
ATOM 1394 N N . PRO A 1 177 ? -23.145 -2.049 3.183 1.00 90.12 177 PRO A N 1
ATOM 1395 C CA . PRO A 1 177 ? -22.155 -1.288 2.430 1.00 90.12 177 PRO A CA 1
ATOM 1396 C C . PRO A 1 177 ? -22.394 -1.438 0.924 1.00 90.12 177 PRO A C 1
ATOM 1398 O O . PRO A 1 177 ? -22.719 -2.527 0.445 1.00 90.12 177 PRO A O 1
ATOM 1401 N N . GLU A 1 178 ? -22.196 -0.356 0.177 1.00 89.06 178 GLU A N 1
ATOM 1402 C CA . GLU A 1 178 ? -22.257 -0.380 -1.284 1.00 89.06 178 GLU A CA 1
ATOM 1403 C C . GLU A 1 178 ? -20.854 -0.601 -1.851 1.00 89.06 178 GLU A C 1
ATOM 1405 O O . GLU A 1 178 ? -19.912 0.128 -1.529 1.00 89.06 178 GLU A O 1
ATOM 1410 N N . LEU A 1 179 ? -20.704 -1.633 -2.683 1.00 92.44 179 LEU A N 1
ATOM 1411 C CA . LEU A 1 179 ? -19.443 -1.954 -3.345 1.00 92.44 179 LEU A CA 1
ATOM 1412 C C . LEU A 1 179 ? -19.529 -1.594 -4.834 1.00 92.44 179 LEU A C 1
ATOM 1414 O O . LEU A 1 179 ? -20.534 -1.915 -5.473 1.00 92.44 179 LEU A O 1
ATOM 1418 N N . PRO A 1 180 ? -18.490 -0.961 -5.401 1.00 94.31 180 PRO A N 1
ATOM 1419 C CA . PRO A 1 180 ? -18.427 -0.656 -6.822 1.00 94.31 180 PRO A CA 1
ATOM 1420 C C . PRO A 1 180 ? -18.128 -1.929 -7.626 1.00 94.31 180 PRO A C 1
ATOM 1422 O O . PRO A 1 180 ? -17.763 -2.964 -7.059 1.00 94.31 180 PRO A O 1
ATOM 1425 N N . ASP A 1 181 ? -18.232 -1.854 -8.955 1.00 94.69 181 ASP A N 1
ATOM 1426 C CA . ASP A 1 181 ? -17.822 -2.966 -9.815 1.00 94.69 181 ASP A CA 1
ATOM 1427 C C . ASP A 1 181 ? -16.313 -3.234 -9.636 1.00 94.69 181 ASP A C 1
ATOM 1429 O O . 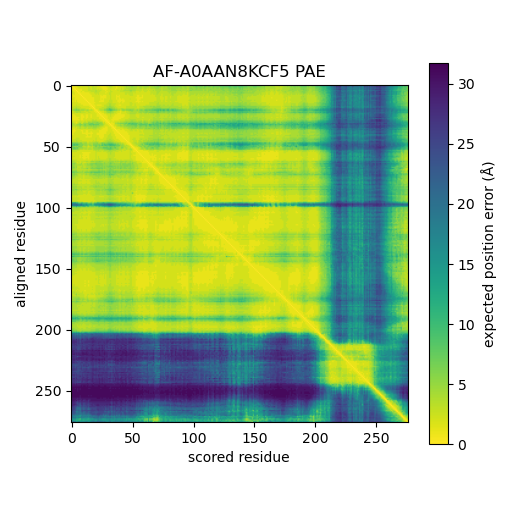ASP A 1 181 ? -15.498 -2.321 -9.817 1.00 94.69 181 ASP A O 1
ATOM 1433 N N . PRO A 1 182 ? -15.891 -4.465 -9.289 1.00 95.19 182 PRO A N 1
ATOM 1434 C CA . PRO A 1 182 ? -14.475 -4.787 -9.122 1.00 95.19 182 PRO A CA 1
ATOM 1435 C C . PRO A 1 182 ? -13.617 -4.498 -10.367 1.00 95.19 182 PRO A C 1
ATOM 1437 O O . PRO A 1 182 ? -12.423 -4.216 -10.229 1.00 95.19 182 PRO A O 1
ATOM 1440 N N . SER A 1 183 ? -14.199 -4.523 -11.572 1.00 95.94 183 SER A N 1
ATOM 1441 C CA . SER A 1 183 ? -13.505 -4.208 -12.833 1.00 95.94 183 SER A CA 1
ATOM 1442 C C . SER A 1 183 ? -12.957 -2.783 -12.853 1.00 95.94 183 SER A C 1
ATOM 1444 O O . SER A 1 183 ? -11.860 -2.533 -13.360 1.00 95.94 183 SER A O 1
ATOM 1446 N N . ASP A 1 184 ? -13.675 -1.851 -12.225 1.00 95.31 184 ASP A N 1
ATOM 1447 C CA . ASP A 1 184 ? -13.240 -0.464 -12.087 1.00 95.31 184 ASP A CA 1
ATOM 1448 C C . ASP A 1 184 ? -12.124 -0.316 -11.052 1.00 95.31 184 ASP A C 1
ATOM 1450 O O . ASP A 1 184 ? -11.424 0.695 -11.039 1.00 95.31 184 ASP A O 1
ATOM 1454 N N . TRP A 1 185 ? -11.877 -1.338 -10.233 1.00 96.44 185 TRP A N 1
ATOM 1455 C CA . TRP A 1 185 ? -10.972 -1.282 -9.088 1.00 96.44 185 TRP A CA 1
ATOM 1456 C C . TRP A 1 185 ? -9.839 -2.309 -9.139 1.00 96.44 185 TRP A C 1
ATOM 1458 O O . TRP A 1 185 ? -9.342 -2.775 -8.116 1.00 96.44 185 TRP A O 1
ATOM 1468 N N . GLY A 1 186 ? -9.360 -2.598 -10.349 1.00 95.31 186 GLY A N 1
ATOM 1469 C CA . GLY A 1 186 ? -8.123 -3.351 -10.561 1.00 95.31 186 GLY A CA 1
ATOM 1470 C C . GLY A 1 186 ? -8.284 -4.862 -10.471 1.00 95.31 186 GLY A C 1
ATOM 1471 O O . GLY A 1 186 ? -7.301 -5.575 -10.232 1.00 95.31 186 GLY A O 1
ATOM 1472 N N . TRP A 1 187 ? -9.504 -5.340 -10.706 1.00 96.06 187 TRP A N 1
ATOM 1473 C CA . TRP A 1 187 ? -9.836 -6.741 -10.932 1.00 96.06 187 TRP A CA 1
ATOM 1474 C C . TRP A 1 187 ? -10.287 -6.957 -12.377 1.00 96.06 187 TRP A C 1
ATOM 1476 O O . TRP A 1 187 ? -10.635 -6.023 -13.093 1.00 96.06 187 TRP A O 1
ATOM 1486 N N . ARG A 1 188 ? -10.283 -8.209 -12.821 1.00 95.38 188 ARG A N 1
ATOM 1487 C CA . ARG A 1 188 ? -10.892 -8.636 -14.084 1.00 95.38 188 ARG A CA 1
ATOM 1488 C C . ARG A 1 188 ? -11.495 -10.024 -13.921 1.00 95.38 188 ARG A C 1
ATOM 1490 O O . ARG A 1 188 ? -11.142 -10.752 -12.995 1.00 95.38 188 ARG A O 1
ATOM 1497 N N . LYS A 1 189 ? -12.391 -10.407 -14.825 1.00 95.25 189 LYS A N 1
ATOM 1498 C CA . LYS A 1 189 ? -12.905 -11.777 -14.887 1.00 95.25 189 LYS A CA 1
ATOM 1499 C C . LYS A 1 189 ? -11.911 -12.677 -15.617 1.00 95.25 189 LYS A C 1
ATOM 1501 O O . LYS A 1 189 ? -11.588 -12.426 -16.776 1.00 95.25 189 LYS A O 1
ATOM 1506 N N . GLY A 1 190 ? -11.433 -13.710 -14.929 1.00 90.81 190 GLY A N 1
ATOM 1507 C CA . GLY A 1 190 ? -10.638 -14.777 -15.528 1.00 90.81 190 GLY A CA 1
ATOM 1508 C C . GLY A 1 190 ? -11.492 -15.701 -16.401 1.00 90.81 190 GLY A C 1
ATOM 1509 O O . GLY A 1 190 ? -12.718 -15.582 -16.464 1.00 90.81 190 GLY A O 1
ATOM 1510 N N . THR A 1 191 ? -10.852 -16.679 -17.041 1.00 90.25 191 THR A N 1
ATOM 1511 C CA . THR A 1 191 ? -11.524 -17.653 -17.926 1.00 90.25 191 THR A CA 1
ATOM 1512 C C . THR A 1 191 ? -12.569 -18.511 -17.211 1.00 90.25 191 THR A C 1
ATOM 1514 O O . THR A 1 191 ? -13.512 -18.981 -17.839 1.00 90.25 191 THR A O 1
ATOM 1517 N N . SER A 1 192 ? -12.435 -18.686 -15.895 1.00 91.38 192 SER A N 1
ATOM 1518 C CA . SER A 1 192 ? -13.396 -19.390 -15.039 1.00 91.38 192 SER A CA 1
ATOM 1519 C C . SER A 1 192 ? -14.585 -18.529 -14.595 1.00 91.38 192 SER A C 1
ATOM 1521 O O . SER A 1 192 ? -15.439 -19.010 -13.856 1.00 91.38 192 SER A O 1
ATOM 1523 N N . GLY A 1 193 ? -14.636 -17.246 -14.972 1.00 92.00 193 GLY A N 1
ATOM 1524 C CA . GLY A 1 193 ? -15.630 -16.294 -14.465 1.00 92.00 193 GLY A CA 1
ATOM 1525 C C . GLY A 1 193 ? -15.370 -15.817 -13.028 1.00 92.00 193 GLY A C 1
ATOM 1526 O O . GLY A 1 193 ? -16.157 -15.037 -12.480 1.00 92.00 193 GLY A O 1
ATOM 1527 N N . MET A 1 194 ? -14.261 -16.235 -12.413 1.00 93.56 194 MET A N 1
ATOM 1528 C CA . MET A 1 194 ? -13.814 -15.741 -11.109 1.00 93.56 194 MET A CA 1
ATOM 1529 C C . MET A 1 194 ? -13.074 -14.410 -11.250 1.00 93.56 194 MET A C 1
ATOM 1531 O O . MET A 1 194 ? -12.485 -14.122 -12.292 1.00 93.56 194 MET A O 1
ATOM 1535 N N . TRP A 1 195 ? -13.128 -13.584 -10.206 1.00 93.75 195 TRP A N 1
ATOM 1536 C CA . TRP A 1 195 ? -12.344 -12.352 -10.150 1.00 93.75 195 TRP A CA 1
ATOM 1537 C C . TRP A 1 195 ? -10.870 -12.678 -9.917 1.00 93.75 195 TRP A C 1
ATOM 1539 O O . TRP A 1 195 ? -10.536 -13.425 -9.001 1.00 93.75 195 TRP A O 1
ATOM 1549 N N . GLU A 1 196 ? -10.001 -12.096 -10.735 1.00 93.31 196 GLU A N 1
ATOM 1550 C CA . GLU A 1 196 ? -8.550 -12.159 -10.588 1.00 93.31 196 GLU A CA 1
ATOM 1551 C C . GLU A 1 196 ? -7.950 -10.747 -10.639 1.00 93.31 196 GLU A C 1
ATOM 1553 O O . GLU A 1 196 ? -8.528 -9.858 -11.279 1.00 93.31 196 GLU A O 1
ATOM 1558 N N . PRO A 1 197 ? -6.810 -10.497 -9.971 1.00 93.56 197 PRO A N 1
ATOM 1559 C CA . PRO A 1 197 ? -6.159 -9.198 -10.036 1.00 93.56 197 PRO A CA 1
ATOM 1560 C C . PRO A 1 197 ? -5.787 -8.829 -11.477 1.00 93.56 197 PRO A C 1
ATOM 1562 O O . PRO A 1 197 ? -5.120 -9.589 -12.184 1.00 93.56 197 PRO A O 1
ATOM 1565 N N . LEU A 1 198 ? -6.155 -7.621 -11.903 1.00 93.50 198 LEU A N 1
ATOM 1566 C CA . LEU A 1 198 ? -5.550 -6.999 -13.074 1.00 93.50 198 LEU A CA 1
ATOM 1567 C C . LEU A 1 198 ? -4.177 -6.463 -12.652 1.00 93.50 198 LEU A C 1
ATOM 1569 O O . LEU A 1 198 ? -4.074 -5.437 -11.986 1.00 93.50 198 LEU A O 1
ATOM 1573 N N . TRP A 1 199 ? -3.111 -7.187 -12.987 1.00 91.31 199 TRP A N 1
ATOM 1574 C CA . TRP A 1 199 ? -1.763 -6.861 -12.506 1.00 91.31 199 TRP A CA 1
ATOM 1575 C C . TRP A 1 199 ? -1.176 -5.595 -13.115 1.00 91.31 199 TRP A C 1
ATOM 1577 O O . TRP A 1 199 ? -0.547 -4.816 -12.411 1.00 91.31 199 TRP A O 1
ATOM 1587 N N . THR A 1 200 ? -1.368 -5.396 -14.415 1.00 92.00 200 THR A N 1
ATOM 1588 C CA . THR A 1 200 ? -0.839 -4.256 -15.165 1.00 92.00 200 THR A CA 1
ATOM 1589 C C . THR A 1 200 ? -1.653 -4.073 -16.442 1.00 92.00 200 THR A C 1
ATOM 1591 O O . THR A 1 200 ? -2.264 -5.021 -16.940 1.00 92.00 200 THR A O 1
ATOM 1594 N N . THR A 1 201 ? -1.680 -2.852 -16.968 1.00 90.62 201 THR A N 1
ATOM 1595 C CA . THR A 1 201 ? -2.253 -2.537 -18.290 1.00 90.62 201 THR A CA 1
ATOM 1596 C C . THR A 1 201 ? -1.197 -2.540 -19.392 1.00 90.62 201 THR A C 1
ATOM 1598 O O . THR A 1 201 ? -1.519 -2.344 -20.563 1.00 90.62 201 THR A O 1
ATOM 1601 N N . LEU A 1 202 ? 0.069 -2.758 -19.033 1.00 84.88 202 LEU A N 1
ATOM 1602 C CA . LEU A 1 202 ? 1.169 -2.810 -19.981 1.00 84.88 202 LEU A CA 1
ATOM 1603 C C . LEU A 1 202 ? 1.198 -4.177 -20.684 1.00 84.88 202 LEU A C 1
ATOM 1605 O O . LEU A 1 202 ? 0.925 -5.201 -20.053 1.00 84.88 202 LEU A O 1
ATOM 1609 N N . PRO A 1 203 ? 1.537 -4.229 -21.985 1.00 75.69 203 PRO A N 1
ATOM 1610 C CA . PRO A 1 203 ? 1.749 -5.492 -22.676 1.00 75.69 203 PRO A CA 1
ATOM 1611 C C . PRO A 1 203 ? 2.899 -6.275 -22.034 1.00 75.69 203 PRO A C 1
ATOM 1613 O O . PRO A 1 203 ? 3.849 -5.698 -21.501 1.00 75.69 203 PRO A O 1
ATOM 1616 N N . GLU A 1 204 ? 2.804 -7.604 -22.105 1.00 65.31 204 GLU A N 1
ATOM 1617 C CA . GLU A 1 204 ? 3.809 -8.521 -21.564 1.00 65.31 204 GLU A CA 1
ATOM 1618 C C . GLU A 1 204 ? 5.204 -8.215 -22.121 1.00 65.31 204 GLU A C 1
ATOM 1620 O O . GLU A 1 204 ? 5.365 -8.075 -23.335 1.00 65.31 204 GLU A O 1
ATOM 1625 N N . ALA A 1 205 ? 6.219 -8.229 -21.246 1.00 59.00 205 ALA A N 1
ATOM 1626 C CA . ALA A 1 205 ? 7.636 -8.084 -21.596 1.00 59.00 205 ALA A CA 1
ATOM 1627 C C . ALA A 1 205 ? 7.994 -8.800 -22.897 1.00 59.00 205 ALA A C 1
ATOM 1629 O O . ALA A 1 205 ? 8.498 -8.194 -23.830 1.00 59.00 205 ALA A O 1
ATOM 1630 N N . CYS A 1 206 ? 7.661 -10.086 -23.008 1.00 48.94 206 CYS A N 1
ATOM 1631 C CA . CYS A 1 206 ? 8.055 -10.905 -24.153 1.00 48.94 206 CYS A CA 1
ATOM 1632 C C . CYS A 1 206 ? 7.493 -10.406 -25.496 1.00 48.94 206 CYS A C 1
ATOM 1634 O O . CYS A 1 206 ? 8.102 -10.669 -26.529 1.00 48.94 206 CYS A O 1
ATOM 1636 N N . LYS A 1 207 ? 6.378 -9.664 -25.492 1.00 53.38 207 LYS A N 1
ATOM 1637 C CA . LYS A 1 207 ? 5.788 -9.064 -26.697 1.00 53.38 207 LYS A CA 1
ATOM 1638 C C . LYS A 1 207 ? 6.467 -7.746 -27.099 1.00 53.38 207 LYS A C 1
ATOM 1640 O O . LYS A 1 207 ? 6.395 -7.384 -28.267 1.00 53.38 207 LYS A O 1
ATOM 1645 N N . SER A 1 208 ? 7.177 -7.089 -26.177 1.00 52.75 208 SER A N 1
ATOM 1646 C CA . SER A 1 208 ? 7.879 -5.810 -26.400 1.00 52.75 208 SER A CA 1
ATOM 1647 C C . SER A 1 208 ? 9.419 -5.909 -26.325 1.00 52.75 208 SER A C 1
ATOM 1649 O O . SER A 1 208 ? 10.127 -5.007 -26.758 1.00 52.75 208 SER A O 1
ATOM 1651 N N . CYS A 1 209 ? 9.984 -6.999 -25.794 1.00 53.34 209 CYS A N 1
ATOM 1652 C CA . CYS A 1 209 ? 11.403 -7.119 -25.421 1.00 53.34 209 CYS A CA 1
ATOM 1653 C C . CYS A 1 209 ? 12.344 -7.591 -26.545 1.00 53.34 209 CYS A C 1
ATOM 1655 O O . CYS A 1 209 ? 13.366 -8.221 -26.263 1.00 53.34 209 CYS A O 1
ATOM 1657 N N . GLN A 1 210 ? 12.083 -7.249 -27.809 1.00 53.53 210 GLN A N 1
ATOM 1658 C CA . GLN A 1 210 ? 13.139 -7.352 -28.832 1.00 53.53 210 GLN A CA 1
ATOM 1659 C C . GLN A 1 210 ? 14.297 -6.362 -28.546 1.00 53.53 210 GLN A C 1
ATOM 1661 O O . GLN A 1 210 ? 15.422 -6.568 -28.998 1.00 53.53 210 GLN A O 1
ATOM 1666 N N . GLU A 1 211 ? 14.057 -5.346 -27.706 1.00 53.53 211 GLU A N 1
ATOM 1667 C CA . GLU A 1 211 ? 14.980 -4.244 -27.387 1.00 53.53 211 GLU A CA 1
ATOM 1668 C C . GLU A 1 211 ? 15.963 -4.507 -26.221 1.00 53.53 211 GLU A C 1
ATOM 1670 O O . GLU A 1 211 ? 16.908 -3.742 -26.030 1.00 53.53 211 GLU A O 1
ATOM 1675 N N . LEU A 1 212 ? 15.812 -5.596 -25.447 1.00 58.22 212 LEU A N 1
ATOM 1676 C CA . LEU A 1 212 ? 16.705 -5.915 -24.307 1.00 58.22 212 LEU A CA 1
ATOM 1677 C C . LEU A 1 212 ? 18.011 -6.627 -24.712 1.00 58.22 212 LEU A C 1
ATOM 1679 O O . LEU A 1 212 ? 18.834 -7.002 -23.868 1.00 58.22 212 LEU A O 1
ATOM 1683 N N . ILE A 1 213 ? 18.217 -6.841 -26.010 1.00 68.25 213 ILE A N 1
ATOM 1684 C CA . ILE A 1 213 ? 19.412 -7.490 -26.540 1.00 68.25 213 ILE A CA 1
ATOM 1685 C C . ILE A 1 213 ? 20.583 -6.514 -26.432 1.00 68.25 213 ILE A C 1
ATOM 1687 O O . ILE A 1 213 ? 20.660 -5.532 -27.158 1.00 68.25 213 ILE A O 1
ATOM 1691 N N . LYS A 1 214 ? 21.536 -6.814 -25.542 1.00 75.44 214 LYS A N 1
ATOM 1692 C CA . LYS A 1 214 ? 22.793 -6.063 -25.413 1.00 75.44 214 LYS A CA 1
ATOM 1693 C C . LYS A 1 214 ? 23.973 -6.820 -26.007 1.00 75.44 214 LYS A C 1
ATOM 1695 O O . LYS A 1 214 ? 24.145 -8.023 -25.775 1.00 75.44 214 LYS A O 1
ATOM 1700 N N . CYS A 1 215 ? 24.834 -6.125 -26.749 1.00 81.69 215 CYS A N 1
ATOM 1701 C CA . CYS A 1 215 ? 26.093 -6.688 -27.230 1.00 81.69 215 CYS A CA 1
ATOM 1702 C C . CYS A 1 215 ? 27.293 -6.267 -26.375 1.00 81.69 215 CYS A C 1
ATOM 1704 O O . CYS A 1 215 ? 27.356 -5.157 -25.858 1.00 81.69 215 CYS A O 1
ATOM 1706 N N . GLY A 1 216 ? 28.294 -7.147 -26.295 1.00 81.69 216 GLY A N 1
ATOM 1707 C CA . GLY A 1 216 ? 29.605 -6.860 -25.701 1.00 81.69 216 GLY A CA 1
ATOM 1708 C C . GLY A 1 216 ? 30.625 -6.310 -26.705 1.00 81.69 216 GLY A C 1
ATOM 1709 O O . GLY A 1 216 ? 31.825 -6.486 -26.507 1.00 81.69 216 GLY A O 1
ATOM 1710 N N . CYS A 1 217 ? 30.168 -5.738 -27.823 1.00 85.44 217 CYS A N 1
ATOM 1711 C CA . CYS A 1 217 ? 31.042 -5.214 -28.871 1.00 85.44 217 CYS A CA 1
ATOM 1712 C C . CYS A 1 217 ? 31.836 -4.003 -28.370 1.00 85.44 217 CYS A C 1
ATOM 1714 O O . CYS A 1 217 ? 31.298 -3.179 -27.638 1.00 85.44 217 CYS A O 1
ATOM 1716 N N . ASN A 1 218 ? 33.107 -3.912 -28.771 1.00 79.00 218 ASN A N 1
ATOM 1717 C CA . ASN A 1 218 ? 33.908 -2.711 -28.547 1.00 79.00 218 ASN A CA 1
ATOM 1718 C C . ASN A 1 218 ? 33.612 -1.688 -29.654 1.00 79.00 218 ASN A C 1
ATOM 1720 O O . ASN A 1 218 ? 33.529 -2.095 -30.817 1.00 79.00 218 ASN A O 1
ATOM 1724 N N . VAL A 1 219 ? 33.492 -0.409 -29.289 1.00 77.94 219 VAL A N 1
ATOM 1725 C CA . VAL A 1 219 ? 33.252 0.715 -30.208 1.00 77.94 219 VAL A CA 1
ATOM 1726 C C . VAL A 1 219 ? 34.300 0.705 -31.324 1.00 77.94 219 VAL A C 1
ATOM 1728 O O . VAL A 1 219 ? 33.937 0.608 -32.492 1.00 77.94 219 VAL A O 1
ATOM 1731 N N . ASP A 1 220 ? 35.584 0.587 -30.967 1.00 77.06 220 ASP A N 1
ATOM 1732 C CA . ASP A 1 220 ? 36.716 0.612 -31.914 1.00 77.06 220 ASP A CA 1
ATOM 1733 C C . ASP A 1 220 ? 36.693 -0.515 -32.960 1.00 77.06 220 ASP A C 1
ATOM 1735 O O . ASP A 1 220 ? 37.297 -0.418 -34.025 1.00 77.06 220 ASP A O 1
ATOM 1739 N N . LYS A 1 221 ? 36.039 -1.643 -32.648 1.00 75.88 221 LYS A N 1
ATOM 1740 C CA . LYS A 1 221 ? 35.989 -2.825 -33.531 1.00 75.88 221 LYS A CA 1
ATOM 1741 C C . LYS A 1 221 ? 34.715 -2.874 -34.379 1.00 75.88 221 LYS A C 1
ATOM 1743 O O . LYS A 1 221 ? 34.631 -3.689 -35.306 1.00 75.88 221 LYS A O 1
ATOM 1748 N N . GLY A 1 222 ? 33.737 -2.026 -34.061 1.00 78.12 222 GLY A N 1
ATOM 1749 C CA . GLY A 1 222 ? 32.427 -1.979 -34.692 1.00 78.12 222 GLY A CA 1
ATOM 1750 C C . GLY A 1 222 ? 31.559 -3.221 -34.445 1.00 78.12 222 GLY A C 1
ATOM 1751 O O . GLY A 1 222 ? 32.014 -4.325 -34.121 1.00 78.12 222 GLY A O 1
ATOM 1752 N N . CYS A 1 223 ? 30.253 -3.054 -34.637 1.00 82.56 223 CYS A N 1
ATOM 1753 C CA . CYS A 1 223 ? 29.267 -4.117 -34.481 1.00 82.56 223 CYS A CA 1
ATOM 1754 C C . CYS A 1 223 ? 29.069 -4.850 -35.815 1.00 82.56 223 CYS A C 1
ATOM 1756 O O . CYS A 1 223 ? 28.488 -4.313 -36.751 1.00 82.56 223 CYS A O 1
ATOM 1758 N N . ARG A 1 224 ? 29.578 -6.085 -35.913 1.00 80.56 224 ARG A N 1
ATOM 1759 C CA . ARG A 1 224 ? 29.522 -6.923 -37.134 1.00 80.56 224 ARG A CA 1
ATOM 1760 C C . ARG A 1 224 ? 28.726 -8.211 -36.902 1.00 80.56 224 ARG A C 1
ATOM 1762 O O . ARG A 1 224 ? 28.072 -8.344 -35.877 1.00 80.56 224 ARG A O 1
ATOM 1769 N N . GLY A 1 225 ? 28.837 -9.207 -37.786 1.00 76.94 225 GLY A N 1
ATOM 1770 C CA . GLY A 1 225 ? 28.071 -10.468 -37.726 1.00 76.94 225 GLY A CA 1
ATOM 1771 C C . GLY A 1 225 ? 28.197 -11.305 -36.437 1.00 76.94 225 GLY A C 1
ATOM 1772 O O . GLY A 1 225 ? 27.416 -12.227 -36.229 1.00 76.94 225 GLY A O 1
ATOM 1773 N N . ARG A 1 226 ? 29.141 -10.993 -35.534 1.00 82.19 226 ARG A N 1
ATOM 1774 C CA . ARG A 1 226 ? 29.227 -11.592 -34.183 1.00 82.19 226 ARG A CA 1
ATOM 1775 C C . ARG A 1 226 ? 28.471 -10.808 -33.099 1.00 82.19 226 ARG A C 1
ATOM 1777 O O . ARG A 1 226 ? 28.355 -11.289 -31.975 1.00 82.19 226 ARG A O 1
ATOM 1784 N N . CYS A 1 227 ? 27.967 -9.618 -33.411 1.00 82.38 227 CYS A N 1
ATOM 1785 C CA . CYS A 1 227 ? 27.174 -8.796 -32.508 1.00 82.38 227 CYS A CA 1
ATOM 1786 C C . CYS A 1 227 ? 25.796 -9.429 -32.285 1.00 82.38 227 CYS A C 1
ATOM 1788 O O . CYS A 1 227 ? 25.092 -9.748 -33.241 1.00 82.38 227 CYS A O 1
ATOM 1790 N N . LYS A 1 228 ? 25.396 -9.573 -31.016 1.00 80.69 228 LYS A N 1
ATOM 1791 C CA . LYS A 1 228 ? 24.073 -10.096 -30.642 1.00 80.69 228 LYS A CA 1
ATOM 1792 C C . LYS A 1 228 ? 22.928 -9.236 -31.193 1.00 80.69 228 LYS A C 1
ATOM 1794 O O . LYS A 1 228 ? 21.941 -9.798 -31.642 1.00 80.69 228 LYS A O 1
ATOM 1799 N N . CYS A 1 229 ? 23.094 -7.911 -31.214 1.00 79.56 229 CYS A N 1
ATOM 1800 C CA . CYS A 1 229 ? 22.086 -6.976 -31.731 1.00 79.56 229 CYS A CA 1
ATOM 1801 C C . CYS A 1 229 ? 21.909 -7.147 -33.244 1.00 79.56 229 CYS A C 1
ATOM 1803 O O . CYS A 1 229 ? 20.802 -7.375 -33.715 1.00 79.56 229 CYS A O 1
ATOM 1805 N N . VAL A 1 230 ? 23.023 -7.180 -33.990 1.00 83.50 230 VAL A N 1
ATOM 1806 C CA . VAL A 1 230 ? 23.017 -7.394 -35.449 1.00 83.50 230 VAL A CA 1
ATOM 1807 C C . VAL A 1 230 ? 22.394 -8.743 -35.812 1.00 83.50 230 VAL A C 1
ATOM 1809 O O . VAL A 1 230 ? 21.572 -8.807 -36.718 1.00 83.50 230 VAL A O 1
ATOM 1812 N N . LYS A 1 231 ? 22.740 -9.820 -35.091 1.00 81.31 231 LYS A N 1
ATOM 1813 C CA . LYS A 1 231 ? 22.148 -11.152 -35.317 1.00 81.31 231 LYS A CA 1
ATOM 1814 C C . LYS A 1 231 ? 20.642 -11.192 -35.073 1.00 81.31 231 LYS A C 1
ATOM 1816 O O . LYS A 1 231 ? 19.955 -11.976 -35.713 1.00 81.31 231 LYS A O 1
ATOM 1821 N N . ALA A 1 232 ? 20.156 -10.379 -34.143 1.00 75.06 232 ALA A N 1
ATOM 1822 C CA . ALA A 1 232 ? 18.741 -10.272 -33.829 1.00 75.06 232 ALA A CA 1
ATOM 1823 C C . ALA A 1 232 ? 18.007 -9.219 -34.677 1.00 75.06 232 ALA A C 1
ATOM 1825 O O . ALA A 1 232 ? 16.820 -9.004 -34.470 1.00 75.06 232 ALA A O 1
ATOM 1826 N N . GLY A 1 233 ? 18.696 -8.558 -35.617 1.00 73.81 233 GLY A N 1
ATOM 1827 C CA . GLY A 1 233 ? 18.095 -7.548 -36.489 1.00 73.81 233 GLY A CA 1
ATOM 1828 C C . GLY A 1 233 ? 17.728 -6.235 -35.790 1.00 73.81 233 GLY A C 1
ATOM 1829 O O . GLY A 1 233 ? 16.944 -5.469 -36.340 1.00 73.81 233 GLY A O 1
ATOM 1830 N N . VAL A 1 234 ? 18.287 -5.954 -34.608 1.00 76.06 234 VAL A N 1
ATOM 1831 C CA . VAL A 1 234 ? 18.005 -4.736 -33.829 1.00 76.06 234 VAL A CA 1
ATOM 1832 C C . VAL A 1 234 ? 19.216 -3.803 -33.775 1.00 76.06 234 VAL A C 1
ATOM 1834 O O . VAL A 1 234 ? 20.371 -4.243 -33.826 1.00 76.06 234 VAL A O 1
ATOM 1837 N N . ALA A 1 235 ? 18.961 -2.495 -33.676 1.00 76.69 235 ALA A N 1
ATOM 1838 C CA . ALA A 1 235 ? 20.012 -1.498 -33.489 1.00 76.69 235 ALA A CA 1
ATOM 1839 C C . ALA A 1 235 ? 20.664 -1.643 -32.104 1.00 76.69 235 ALA A C 1
ATOM 1841 O O . ALA A 1 235 ? 20.007 -1.995 -31.126 1.00 76.69 235 ALA A O 1
ATOM 1842 N N . CYS A 1 236 ? 21.965 -1.360 -32.013 1.00 76.25 236 CYS A N 1
ATOM 1843 C CA . CYS A 1 236 ? 22.628 -1.281 -30.716 1.00 76.25 236 CYS A CA 1
ATOM 1844 C C . CYS A 1 236 ? 22.089 -0.079 -29.934 1.00 76.25 236 CYS A C 1
ATOM 1846 O O . CYS A 1 236 ? 21.972 1.014 -30.479 1.00 76.25 236 CYS A O 1
ATOM 1848 N N . THR A 1 237 ? 21.800 -0.281 -28.654 1.00 74.12 237 THR A N 1
ATOM 1849 C CA . THR A 1 237 ? 21.305 0.760 -27.743 1.00 74.12 237 THR A CA 1
ATOM 1850 C C . THR A 1 237 ? 22.400 1.198 -26.765 1.00 74.12 237 THR A C 1
ATOM 1852 O O . THR A 1 237 ? 23.445 0.547 -26.665 1.00 74.12 237 THR A O 1
ATOM 1855 N N . ALA A 1 238 ? 22.135 2.236 -25.964 1.00 69.12 238 ALA A N 1
ATOM 1856 C CA . ALA A 1 238 ? 23.025 2.705 -24.891 1.00 69.12 238 ALA A CA 1
ATOM 1857 C C . ALA A 1 238 ? 23.391 1.626 -23.839 1.00 69.12 238 ALA A C 1
ATOM 1859 O O . ALA A 1 238 ? 24.320 1.805 -23.057 1.00 69.12 238 ALA A O 1
ATOM 1860 N N . TYR A 1 239 ? 22.690 0.485 -23.838 1.00 68.94 239 TYR A N 1
ATOM 1861 C CA . TYR A 1 239 ? 22.883 -0.659 -22.930 1.00 68.94 239 TYR A CA 1
ATOM 1862 C C . TYR A 1 239 ? 23.938 -1.634 -23.444 1.00 68.94 239 TYR A C 1
ATOM 1864 O O . TYR A 1 239 ? 24.376 -2.536 -22.724 1.00 68.94 239 TYR A O 1
ATOM 1872 N N . CYS A 1 240 ? 24.312 -1.507 -24.715 1.00 76.94 240 CYS A N 1
ATOM 1873 C CA . CYS A 1 240 ? 25.407 -2.255 -25.296 1.00 76.94 240 CYS A CA 1
ATOM 1874 C C . CYS A 1 240 ? 26.739 -1.695 -24.798 1.00 76.94 240 CYS A C 1
ATOM 1876 O O . CYS A 1 240 ? 26.868 -0.500 -24.562 1.00 76.94 240 CYS A O 1
ATOM 1878 N N . LYS A 1 241 ? 27.777 -2.536 -24.745 1.00 79.19 241 LYS A N 1
ATOM 1879 C CA . LYS A 1 241 ? 29.150 -2.078 -24.465 1.00 79.19 241 LYS A CA 1
ATOM 1880 C C . LYS A 1 241 ? 29.646 -1.043 -25.487 1.00 79.19 241 LYS A C 1
ATOM 1882 O O . LYS A 1 241 ? 30.550 -0.277 -25.192 1.00 79.19 241 LYS A O 1
ATOM 1887 N N . CYS A 1 242 ? 29.057 -1.024 -26.681 1.00 81.62 242 CYS A N 1
ATOM 1888 C CA . CYS A 1 242 ? 29.350 -0.031 -27.705 1.00 81.62 242 CYS A CA 1
ATOM 1889 C C . CYS A 1 242 ? 28.523 1.258 -27.588 1.00 81.62 242 CYS A C 1
ATOM 1891 O O . CYS A 1 242 ? 28.603 2.082 -28.487 1.00 81.62 242 CYS A O 1
ATOM 1893 N N . HIS A 1 243 ? 27.673 1.392 -26.566 1.00 76.00 243 HIS A N 1
ATOM 1894 C CA . HIS A 1 243 ? 26.832 2.567 -26.300 1.00 76.00 243 HIS A CA 1
ATOM 1895 C C . HIS A 1 243 ? 25.882 3.004 -27.434 1.00 76.00 243 HIS A C 1
ATOM 1897 O O . HIS A 1 243 ? 25.253 4.048 -27.339 1.00 76.00 243 HIS A O 1
ATOM 1903 N N . GLY A 1 244 ? 25.699 2.174 -28.466 1.00 75.25 244 GLY A N 1
ATOM 1904 C CA . GLY A 1 244 ? 24.915 2.520 -29.657 1.00 75.25 244 GLY A CA 1
ATOM 1905 C C . GLY A 1 244 ? 25.740 3.145 -30.787 1.00 75.25 244 GLY A C 1
ATOM 1906 O O . GLY A 1 244 ? 25.261 3.201 -31.916 1.00 75.25 244 GLY A O 1
ATOM 1907 N N . ASP A 1 245 ? 27.011 3.464 -30.544 1.00 72.19 245 ASP A N 1
ATOM 1908 C CA . ASP A 1 245 ? 27.892 4.215 -31.452 1.00 72.19 245 ASP A CA 1
ATOM 1909 C C . ASP A 1 245 ? 28.621 3.330 -32.480 1.00 72.19 245 ASP A C 1
ATOM 1911 O O . ASP A 1 245 ? 29.752 3.578 -32.889 1.00 72.19 245 ASP A O 1
ATOM 1915 N N . CYS A 1 246 ? 27.988 2.238 -32.906 1.00 71.94 246 CYS A N 1
ATOM 1916 C CA . CYS A 1 246 ? 28.545 1.356 -33.928 1.00 71.94 246 CYS A CA 1
ATOM 1917 C C . CYS A 1 246 ? 28.092 1.797 -35.331 1.00 71.94 246 CYS A C 1
ATOM 1919 O O . CYS A 1 246 ? 26.908 1.694 -35.638 1.00 71.94 246 CYS A O 1
ATOM 1921 N N . GLU A 1 247 ? 29.033 2.139 -36.220 1.00 56.44 247 GLU A N 1
ATOM 1922 C CA . GLU A 1 247 ? 28.828 2.667 -37.595 1.00 56.44 247 GLU A CA 1
ATOM 1923 C C . GLU A 1 247 ? 27.966 1.824 -38.573 1.00 56.44 247 GLU A C 1
ATOM 1925 O O . GLU A 1 247 ? 27.777 2.202 -39.727 1.00 56.44 247 GLU A O 1
ATOM 1930 N N . ARG A 1 248 ? 27.422 0.672 -38.163 1.00 55.12 248 ARG A N 1
ATOM 1931 C CA . ARG A 1 248 ? 26.498 -0.142 -38.977 1.00 55.12 248 ARG A CA 1
ATOM 1932 C C . ARG A 1 248 ? 25.278 -0.620 -38.189 1.00 55.12 248 ARG A C 1
ATOM 1934 O O . ARG A 1 248 ? 24.877 -1.780 -38.303 1.00 55.12 248 ARG A O 1
ATOM 1941 N N . SER A 1 249 ? 24.666 0.249 -37.387 1.00 48.25 249 SER A N 1
ATOM 1942 C CA . SER A 1 249 ? 23.234 0.084 -37.124 1.00 48.25 249 SER A CA 1
ATOM 1943 C C . SER A 1 249 ? 22.505 0.212 -38.469 1.00 48.25 249 SER A C 1
ATOM 1945 O O . SER A 1 249 ? 22.845 1.060 -39.291 1.00 48.25 249 SER A O 1
ATOM 1947 N N . LEU A 1 250 ? 21.589 -0.714 -38.757 1.00 44.50 250 LEU A N 1
ATOM 1948 C CA . LEU A 1 250 ? 20.776 -0.711 -39.975 1.00 44.50 250 LEU A CA 1
ATOM 1949 C C . LEU A 1 250 ? 20.278 0.712 -40.256 1.00 44.50 250 LEU A C 1
ATOM 1951 O O . LEU A 1 250 ? 19.771 1.363 -39.344 1.00 44.50 250 LEU A O 1
ATOM 1955 N N . SER A 1 251 ? 20.474 1.180 -41.494 1.00 38.50 251 SER A N 1
ATOM 1956 C CA . SER A 1 251 ? 20.116 2.520 -41.965 1.00 38.50 251 SER A CA 1
ATOM 1957 C C . SER A 1 251 ? 18.822 3.004 -41.318 1.00 38.50 251 SER A C 1
ATOM 1959 O O . SER A 1 251 ? 17.751 2.423 -41.513 1.00 38.50 251 SER A O 1
ATOM 1961 N N . ALA A 1 252 ? 18.981 4.046 -40.514 1.00 37.56 252 ALA A N 1
ATOM 1962 C CA . ALA A 1 252 ? 17.988 4.632 -39.647 1.00 37.56 252 ALA A CA 1
ATOM 1963 C C . ALA A 1 252 ? 16.608 4.793 -40.316 1.00 37.56 252 ALA A C 1
ATOM 1965 O O . ALA A 1 252 ? 16.366 5.742 -41.057 1.00 37.56 252 ALA A O 1
ATOM 1966 N N . ARG A 1 253 ? 15.630 3.978 -39.904 1.00 35.41 253 ARG A N 1
ATOM 1967 C CA . ARG A 1 253 ? 14.447 4.627 -39.329 1.00 35.41 253 ARG A CA 1
ATOM 1968 C C . ARG A 1 253 ? 14.919 5.138 -37.983 1.00 35.41 253 ARG A C 1
ATOM 1970 O O . ARG A 1 253 ? 15.506 4.365 -37.234 1.00 35.41 253 ARG A O 1
ATOM 1977 N N . ARG A 1 254 ? 14.748 6.435 -37.732 1.00 37.34 254 ARG A N 1
ATOM 1978 C CA . ARG A 1 254 ? 15.032 7.090 -36.452 1.00 37.34 254 ARG A CA 1
ATOM 1979 C C . ARG A 1 254 ? 14.290 6.347 -35.331 1.00 37.34 254 ARG A C 1
ATOM 1981 O O . ARG A 1 254 ? 13.201 6.746 -34.941 1.00 37.34 254 ARG A O 1
ATOM 1988 N N . ALA A 1 255 ? 14.858 5.254 -34.835 1.00 38.28 255 ALA A N 1
ATOM 1989 C CA . ALA A 1 255 ? 14.557 4.749 -33.518 1.00 38.28 255 ALA A CA 1
ATOM 1990 C C . ALA A 1 255 ? 15.217 5.769 -32.610 1.00 38.28 255 ALA A C 1
ATOM 1992 O O . ALA A 1 255 ? 16.441 5.822 -32.496 1.00 38.28 255 ALA A O 1
ATOM 1993 N N . PHE A 1 256 ? 14.397 6.684 -32.108 1.00 33.56 256 PHE A N 1
ATOM 1994 C CA . PHE A 1 256 ? 14.792 7.609 -31.074 1.00 33.56 256 PHE A CA 1
ATOM 1995 C C . PHE A 1 256 ? 15.492 6.801 -29.974 1.00 33.56 256 PHE A C 1
ATOM 1997 O O . PHE A 1 256 ? 14.861 6.113 -29.173 1.00 33.56 256 PHE A O 1
ATOM 2004 N N . GLY A 1 257 ? 16.818 6.911 -29.931 1.00 37.47 257 GLY A N 1
ATOM 2005 C CA . GLY A 1 257 ? 17.623 6.660 -28.745 1.00 37.47 257 GLY A CA 1
ATOM 2006 C C . GLY A 1 257 ? 17.396 7.768 -27.720 1.00 37.47 257 GLY A C 1
ATOM 2007 O O . GLY A 1 257 ? 18.347 8.277 -27.142 1.00 37.47 257 GLY A O 1
ATOM 2008 N N . SER A 1 258 ? 16.146 8.199 -27.537 1.00 36.66 258 SER A N 1
ATOM 2009 C CA . SER A 1 258 ? 15.760 8.963 -26.369 1.00 36.66 258 SER A CA 1
ATOM 2010 C C . SER A 1 258 ? 15.434 7.975 -25.258 1.00 36.66 258 SER A C 1
ATOM 2012 O O . SER A 1 258 ? 15.036 6.831 -25.491 1.00 36.66 258 SER A O 1
ATOM 2014 N N . VAL A 1 259 ? 15.573 8.463 -24.033 1.00 37.66 259 VAL A N 1
ATOM 2015 C CA . VAL A 1 259 ? 15.102 7.898 -22.760 1.00 37.66 259 VAL A CA 1
ATOM 2016 C C . VAL A 1 259 ? 13.775 7.104 -22.887 1.00 37.66 259 VAL A C 1
ATOM 2018 O O . VAL A 1 259 ? 13.562 6.118 -22.190 1.00 37.66 259 VAL A O 1
ATOM 2021 N N . THR A 1 260 ? 12.922 7.459 -23.849 1.00 35.09 260 THR A N 1
ATOM 2022 C CA . THR A 1 260 ? 11.637 6.844 -24.208 1.00 35.09 260 THR A CA 1
ATOM 2023 C C . THR A 1 260 ? 11.674 5.337 -24.518 1.00 35.09 260 THR A C 1
ATOM 2025 O O . THR A 1 260 ? 10.829 4.614 -23.999 1.00 35.09 260 THR A O 1
ATOM 2028 N N . SER A 1 261 ? 12.638 4.824 -25.293 1.00 38.09 261 SER A N 1
ATOM 2029 C CA . SER A 1 261 ? 12.684 3.380 -25.644 1.00 38.09 261 SER A CA 1
ATOM 2030 C C . SER A 1 261 ? 13.042 2.500 -24.432 1.00 38.09 261 SER A C 1
ATOM 2032 O O . SER A 1 261 ? 12.689 1.331 -24.323 1.00 38.09 261 SER A O 1
ATOM 2034 N N . LEU A 1 262 ? 13.689 3.103 -23.439 1.00 42.47 262 LEU A N 1
ATOM 2035 C CA . LEU A 1 262 ? 14.149 2.442 -22.221 1.00 42.47 262 LEU A CA 1
ATOM 2036 C C . LEU A 1 262 ? 13.094 2.476 -21.147 1.00 42.47 262 LEU A C 1
ATOM 2038 O O . LEU A 1 262 ? 12.822 1.446 -20.538 1.00 42.47 262 LEU A O 1
ATOM 2042 N N . ILE A 1 263 ? 12.428 3.620 -21.008 1.00 42.41 263 ILE A N 1
ATOM 2043 C CA . ILE A 1 263 ? 11.181 3.727 -20.260 1.00 42.41 263 ILE A CA 1
ATOM 2044 C C . ILE A 1 263 ? 10.210 2.630 -20.722 1.00 42.41 263 ILE A C 1
ATOM 2046 O O . ILE A 1 263 ? 9.639 1.948 -19.878 1.00 42.41 263 ILE A O 1
ATOM 2050 N N . LEU A 1 264 ? 10.074 2.385 -22.032 1.00 41.91 264 LEU A N 1
ATOM 2051 C CA . LEU A 1 264 ? 9.229 1.304 -22.553 1.00 41.91 264 LEU A CA 1
ATOM 2052 C C . LEU A 1 264 ? 9.730 -0.085 -22.124 1.00 41.91 264 LEU A C 1
ATOM 2054 O O . LEU A 1 264 ? 8.974 -0.843 -21.523 1.00 41.91 264 LEU A O 1
ATOM 2058 N N . ALA A 1 265 ? 11.006 -0.419 -22.317 1.00 47.81 265 ALA A N 1
ATOM 2059 C CA . ALA A 1 265 ? 11.529 -1.718 -21.881 1.00 47.81 265 ALA A CA 1
ATOM 2060 C C . ALA A 1 265 ? 11.385 -1.961 -20.357 1.00 47.81 265 ALA A C 1
ATOM 2062 O O . ALA A 1 265 ? 11.071 -3.079 -19.943 1.00 47.81 265 ALA A O 1
ATOM 2063 N N . PHE A 1 266 ? 11.546 -0.926 -19.520 1.00 51.81 266 PHE A N 1
ATOM 2064 C CA . PHE A 1 266 ? 11.379 -1.002 -18.057 1.00 51.81 266 PHE A CA 1
ATOM 2065 C C . PHE A 1 266 ? 9.922 -1.024 -17.595 1.00 51.81 266 PHE A C 1
ATOM 2067 O O . PHE A 1 266 ? 9.627 -1.608 -16.545 1.00 51.81 266 PHE A O 1
ATOM 2074 N N . ARG A 1 267 ? 9.021 -0.448 -18.394 1.00 49.69 267 ARG A N 1
ATOM 2075 C CA . ARG A 1 267 ? 7.568 -0.577 -18.261 1.00 49.69 267 ARG A CA 1
ATOM 2076 C C . ARG A 1 267 ? 7.099 -2.012 -18.496 1.00 49.69 267 ARG A C 1
ATOM 2078 O O . ARG A 1 267 ? 6.128 -2.441 -17.897 1.00 49.69 267 ARG A O 1
ATOM 2085 N N . HIS A 1 268 ? 7.785 -2.799 -19.316 1.00 53.25 268 HIS A N 1
ATOM 2086 C CA . HIS A 1 268 ? 7.292 -4.139 -19.647 1.00 53.25 268 HIS A CA 1
ATOM 2087 C C . HIS A 1 268 ? 7.890 -5.272 -18.799 1.00 53.25 268 HIS A C 1
ATOM 2089 O O . HIS A 1 268 ? 7.437 -6.407 -18.920 1.00 53.25 268 HIS A O 1
ATOM 2095 N N . LEU A 1 269 ? 8.879 -5.011 -17.929 1.00 55.84 269 LEU A N 1
ATOM 2096 C CA . LEU A 1 269 ? 9.456 -6.046 -17.057 1.00 55.84 269 LEU A CA 1
ATOM 2097 C C . LEU A 1 269 ? 8.410 -6.581 -16.068 1.00 55.84 269 LEU A C 1
ATOM 2099 O O . LEU A 1 269 ? 7.806 -5.816 -15.329 1.00 55.84 269 LEU A O 1
ATOM 2103 N N . ASN A 1 270 ? 8.249 -7.907 -16.069 1.00 56.53 270 ASN A N 1
ATOM 2104 C CA . ASN A 1 270 ? 7.144 -8.662 -15.476 1.00 56.53 270 ASN A CA 1
ATOM 2105 C C . ASN A 1 270 ? 6.770 -8.237 -14.035 1.00 56.53 270 ASN A C 1
ATOM 2107 O O . ASN A 1 270 ? 7.383 -8.677 -13.059 1.00 56.53 270 ASN A O 1
ATOM 2111 N N . ASP A 1 271 ? 5.722 -7.416 -13.929 1.00 61.62 271 ASP A N 1
ATOM 2112 C CA . ASP A 1 271 ? 5.228 -6.815 -12.682 1.00 61.62 271 ASP A CA 1
ATOM 2113 C C . ASP A 1 271 ? 4.611 -7.834 -11.711 1.00 61.62 271 ASP A C 1
ATOM 2115 O O . ASP A 1 271 ? 4.614 -7.622 -10.498 1.00 61.62 271 ASP A O 1
ATOM 2119 N N . THR A 1 272 ? 4.155 -8.982 -12.223 1.00 57.69 272 THR A N 1
ATOM 2120 C CA . THR A 1 272 ? 3.583 -10.080 -11.424 1.00 57.69 272 THR A CA 1
ATOM 2121 C C . THR A 1 272 ? 4.566 -10.648 -10.396 1.00 57.69 272 THR A C 1
ATOM 2123 O O . THR A 1 272 ? 4.153 -11.275 -9.429 1.00 57.69 272 THR A O 1
ATOM 2126 N N . TYR A 1 273 ? 5.878 -10.454 -10.582 1.00 55.38 273 TYR A N 1
ATOM 2127 C CA . TYR A 1 273 ? 6.876 -10.903 -9.608 1.00 55.38 273 TYR A CA 1
ATOM 2128 C C . TYR A 1 273 ? 7.112 -9.903 -8.475 1.00 55.38 273 TYR A C 1
ATOM 2130 O O . TYR A 1 273 ? 7.568 -10.304 -7.408 1.00 55.38 273 TYR A O 1
ATOM 2138 N N . GLN A 1 274 ? 6.836 -8.616 -8.688 1.00 59.19 274 GLN A N 1
ATOM 2139 C CA . GLN A 1 274 ? 7.181 -7.549 -7.739 1.00 59.19 274 GLN A CA 1
ATOM 2140 C C . GLN A 1 274 ? 6.094 -7.296 -6.699 1.00 59.19 274 GLN A C 1
ATOM 2142 O O . GLN A 1 274 ? 6.371 -6.702 -5.654 1.00 59.19 274 GLN A O 1
ATOM 2147 N N . MET A 1 275 ? 4.883 -7.775 -6.972 1.00 63.78 275 MET A N 1
ATOM 2148 C CA . MET A 1 275 ? 3.761 -7.790 -6.047 1.00 63.78 275 MET A CA 1
ATOM 2149 C C . MET A 1 275 ? 3.267 -9.228 -5.925 1.00 63.78 275 MET A C 1
ATOM 2151 O O . MET A 1 275 ? 2.969 -9.851 -6.939 1.00 63.78 275 MET A O 1
ATOM 2155 N N . ARG A 1 276 ? 3.244 -9.767 -4.704 1.00 57.25 276 ARG A N 1
ATOM 2156 C CA . ARG A 1 276 ? 2.713 -11.107 -4.413 1.00 57.25 276 ARG A CA 1
ATOM 2157 C C . ARG A 1 276 ? 1.496 -10.976 -3.528 1.00 57.25 276 ARG A C 1
ATOM 2159 O O . ARG A 1 276 ? 1.628 -10.287 -2.502 1.00 57.25 276 ARG A O 1
#

=== Feature glossary ===
The record interleaves many kinds of information about one protein. Here is each kind framed as the question it answers.

Q: What does the local fold look like, residue by residue?
A: A 3Di character summarizes, for each residue, the relative orientation of the Cα frame of its nearest spatial neighbor. Because it encodes fold topology rather than chemistry, 3Di alignments detect remote structural similarity that sequence alignment misses.

Q: Which residues are in helices, strands, or loops?
A: Secondary structure is the local, repeating backbone conformation. DSSP classifies it into eight states by reading the hydrogen-bond network: three helix types (H, G, I), two β types (E, B), two non-regular types (T, S), and unstructured coil (-).

Q: How big and how compact is the whole molecule?
A: Three whole-structure scalars: the radius of gyration (RMS distance of Cα from centroid, in Å), the count of Cα–Cα contacts (pairs closer than 8 Å and separated by more than four residues in sequence — i.e. tertiary, not local, contacts), and the bounding-box dimensions. Together they distinguish compact globular folds from extended fibres or disordered chains.

Q: How confident is the AlphaFold model at each residue?
A: For AlphaFold models, the B-factor field carries pLDDT — 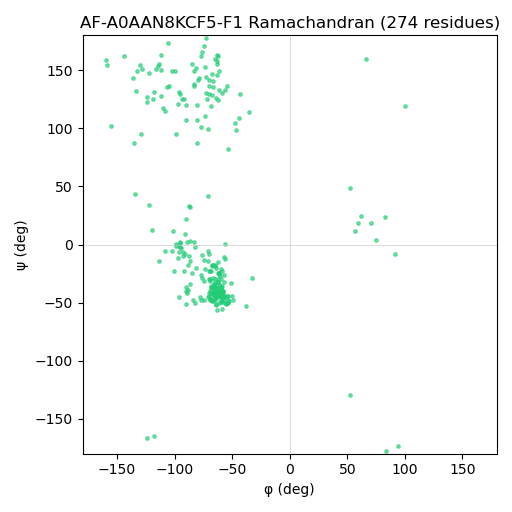the model's own estimate of local accuracy on a 0–100 scale. Regions with pLDDT<50 should be treated as essentially unmodeled; they often correspond to intrinsically disordered segments.

Q: What family and function is it annotated with?
A: Functiona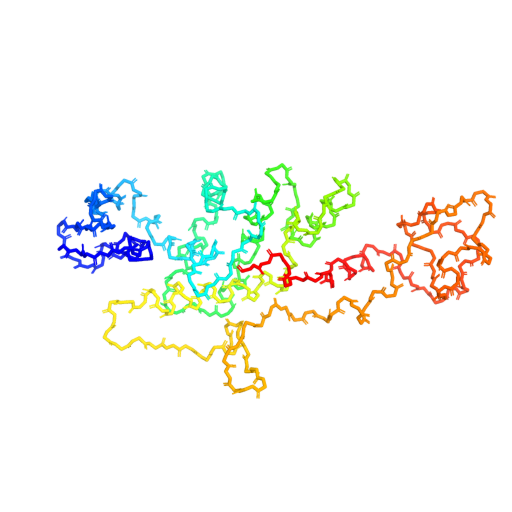l annotations link the protein to curated databases. InterPro entries identify conserved domains and families by matching the sequence against member-database signatures (Pfam, PROSITE, CDD, …). Gene Ontology (GO) terms describe molecular function, biological process, and cellular component in a controlled vocabulary. CATH places the structure in a hierarchical fold classification (Class/Architecture/Topology/Homologous-superfamily). The organism is the source species.

Q: What known structures does this most resemble?
A: Nearest PDB neighbors are the top structural matches found by Foldseek when searching this structure against the entire Protein Data Bank. Each hit reports a TM-score (0 to 1; >0.5 almost always implies the same fold) and an E-value. These are *structural* homologs — they may share no detectable sequence similarity.

Q: Which residues are buried vs exposed?
A: Solvent-accessible surface area (SASA) is the area in Å² traced out by the centre of a 1.4 Å probe sphere (a water molecule) rolled over the protein's van der Waals surface (Shrake–Rupley / Lee–Richards construction). Buried residues have near-zero SASA; fully exposed residues can exceed 200 Å². The total SASA scales roughly with the number of surface residues.

Q: What are the backbone torsion angles?
A: φ (phi) and ψ (psi) are the two rotatable backbone dihedrals per residue: φ is the C(i-1)–N–Cα–C torsion, ψ is the N–Cα–C–N(i+1) torsion, both in degrees on (−180°, 180°]. α-helical residues cluster near (−60°, −45°); β-strand residues near (−120°, +130°). A Ramachandran plot is simply a scatter of (φ, ψ) for every residue.

Q: Are the domains correctly placed relative to each other?
A: Predicted aligned error is AlphaFold's pairwise confidence. Unlike pLDDT (per-residue), PAE is per-residue-pair and captures whether two parts of the structure are correctly placed relative to each other. Units are ångströms of expected positional error.

Q: What if only a Cα trace is available?
A: P-SEA three-state annotation labels each residue as helix, strand, or coil based purely on the geometry of the Cα trace. It serves as a fallback when the full backbone (and thus DSSP) is unavailable.

Q: What is the amino-acid chain?
A: This is the polypeptide sequence — one letter per residue, N-terminus first. Length ranges from a few dozen residues for small domains to over a thousand for large multi-domain proteins.

Q: What do the rendered images show?
A: The six renders are orthographic views along the three Cartesian axes in both directions. Representation (cartoon, sticks, or surface) and color scheme (sequence-rainbow or by-chain) vary across proteins so the training set covers all the common visualization conventions.

Q: What do the diagnostic plots show?
A: Plot images: a contact map (which residues are close in 3D, as an N×N binary image), a Ramachandran scatter (backbone torsion angles, revealing secondary-structure composition at a glance), and — for AlphaFold structures — a PAE heatmap (pairwise prediction confidence).

Q: How mobile is each atom in the crystal?
A: B-factor (Debye–Waller factor) reflects atomic displacement in the crystal lattice. It is an experimental observable (units Å²), not a prediction; low values mean the atom is pinned down, high values mean it moves or is heterogeneous across the crystal.

Q: Where is each backbone atom in 3D?
A: The mmCIF table is the protein's shape written out atom by atom. For each backbone N, Cα, C, and carbonyl O, it records an (x, y, z) coordinate triple in Å plus the residue type, chain letter, and residue number.